Protein AF-A0A813LM07-F1 (afdb_monomer_lite)

Radius of gyration: 28.28 Å; chains: 1; bounding box: 112×66×49 Å

Foldseek 3Di:
DDQFWKFKFFDDDDDDDDDDDPDDDDDDPPVPPFDFGADPPQRAGWGTPVQFDADPPFDFDPVFWDWDWDQDSNGIHIWIWGAAPVRDTTIITIGRDTDAQVPPDPDPPDPDDDDDDDDDDDDDPDDPDPDPPDDNRNQYKDFDPDDFAPVRDRGPQKTKTWIDHRSDPDPDTRGIIIDGPPPPPPPPPPPPPPPPDDDDDDDDDDDDDDD

Organism: Polarella glacialis (NCBI:txid89957)

Sequence (211 aa):
MPISPVSLVSIADVWPPMPPMEAQLQAAPIAAALPCLACALCGQAVAIAKAVICDGALQTLREAVYAYELTVLGCRSVCFSVTAPSGDRFDLVCVDEVLRVPGSVPGSLTSGGRGAEVFGSGRSSGSRKASPRGALRVAGVHTFDKEPSAEHSWFPGYTWQAVRCGGCDSRELLGWAFAKEGVDSPSPPAERACPQSTPRAACRQSSGCHR

Structure (mmCIF, N/CA/C/O backbone):
data_AF-A0A813LM07-F1
#
_entry.id   AF-A0A813LM07-F1
#
loop_
_atom_site.group_PDB
_atom_site.id
_atom_site.type_symbol
_atom_site.label_atom_id
_atom_site.label_alt_id
_atom_site.label_comp_id
_atom_site.label_asym_id
_atom_site.label_entity_id
_atom_site.label_seq_id
_atom_site.pdbx_PDB_ins_code
_atom_site.Cartn_x
_atom_site.Cartn_y
_atom_site.Cartn_z
_atom_site.occupancy
_atom_site.B_iso_or_equiv
_atom_site.auth_seq_id
_atom_site.auth_comp_id
_atom_site.auth_asym_id
_atom_site.auth_atom_id
_atom_site.pdbx_PDB_model_num
ATOM 1 N N . MET A 1 1 ? 21.866 -2.502 12.261 1.00 30.80 1 MET A N 1
ATOM 2 C CA . MET A 1 1 ? 20.464 -2.224 12.631 1.00 30.80 1 MET A CA 1
ATOM 3 C C . MET A 1 1 ? 19.615 -3.139 11.769 1.00 30.80 1 MET A C 1
ATOM 5 O O . MET A 1 1 ? 19.841 -3.100 10.565 1.00 30.80 1 MET A O 1
ATOM 9 N N . PRO A 1 2 ? 18.771 -4.018 12.333 1.00 28.55 2 PRO A N 1
ATOM 10 C CA . PRO A 1 2 ? 17.883 -4.843 11.518 1.00 28.55 2 PRO A CA 1
ATOM 11 C C . PRO A 1 2 ? 16.925 -3.916 10.760 1.00 28.55 2 PRO A C 1
ATOM 13 O O . PRO A 1 2 ? 16.363 -3.004 11.365 1.00 28.55 2 PRO A O 1
ATOM 16 N N . ILE A 1 3 ? 16.816 -4.083 9.442 1.00 28.77 3 ILE A N 1
ATOM 17 C CA . ILE A 1 3 ? 15.903 -3.291 8.614 1.00 28.77 3 ILE A CA 1
ATOM 18 C C . ILE A 1 3 ? 14.543 -3.989 8.661 1.00 28.77 3 ILE A C 1
ATOM 20 O O . ILE A 1 3 ? 14.414 -5.136 8.239 1.00 28.77 3 ILE A O 1
ATOM 24 N N . SER A 1 4 ? 13.550 -3.314 9.232 1.00 28.39 4 SER A N 1
ATOM 25 C CA . SER A 1 4 ? 12.175 -3.804 9.325 1.00 28.39 4 SER A CA 1
ATOM 26 C C . SER A 1 4 ? 11.545 -3.974 7.931 1.00 28.39 4 SER A C 1
ATOM 28 O O . SER A 1 4 ? 11.840 -3.194 7.021 1.00 28.39 4 SER A O 1
ATOM 30 N N . PRO A 1 5 ? 10.681 -4.985 7.728 1.00 37.41 5 PRO A N 1
ATOM 31 C CA . PRO A 1 5 ? 9.952 -5.158 6.476 1.00 37.41 5 PRO A CA 1
ATOM 32 C C . PRO A 1 5 ? 8.880 -4.071 6.320 1.00 37.41 5 PRO A C 1
ATOM 34 O O . PRO A 1 5 ? 7.923 -4.030 7.091 1.00 37.41 5 PRO A O 1
ATOM 37 N N . VAL A 1 6 ? 8.999 -3.237 5.286 1.00 38.22 6 VAL A N 1
ATOM 38 C CA . VAL A 1 6 ? 7.983 -2.228 4.952 1.00 38.22 6 VAL A CA 1
ATOM 39 C C . VAL A 1 6 ? 6.768 -2.939 4.368 1.00 38.22 6 VAL A C 1
ATOM 41 O O . VAL A 1 6 ? 6.871 -3.648 3.369 1.00 38.22 6 VAL A O 1
ATOM 44 N N . SER A 1 7 ? 5.603 -2.764 4.979 1.00 43.34 7 SER A N 1
ATOM 45 C CA . SER A 1 7 ? 4.336 -3.251 4.433 1.00 43.34 7 SER A CA 1
ATOM 46 C C . SER A 1 7 ? 3.559 -2.083 3.838 1.00 43.34 7 SER A C 1
ATOM 48 O O . SER A 1 7 ? 3.557 -0.982 4.371 1.00 43.34 7 SER A O 1
ATOM 50 N N . LEU A 1 8 ? 2.910 -2.301 2.706 1.00 47.28 8 LEU A N 1
ATOM 51 C CA . LEU A 1 8 ? 2.109 -1.310 2.003 1.00 47.28 8 LEU A CA 1
ATOM 52 C C . LEU A 1 8 ? 0.649 -1.725 2.104 1.00 47.28 8 LEU A C 1
ATOM 54 O O . LEU A 1 8 ? 0.302 -2.849 1.745 1.00 47.28 8 LEU A O 1
ATOM 58 N N . VAL A 1 9 ? -0.185 -0.833 2.635 1.00 50.28 9 VAL A N 1
ATOM 59 C CA . VAL A 1 9 ? -1.624 -1.057 2.827 1.00 50.28 9 VAL A CA 1
ATOM 60 C C . VAL A 1 9 ? -2.375 -0.141 1.873 1.00 50.28 9 VAL A C 1
ATOM 62 O O . VAL A 1 9 ? -2.100 1.059 1.826 1.00 50.28 9 VAL A O 1
ATOM 65 N N . SER A 1 10 ? -3.315 -0.703 1.115 1.00 40.94 10 SER A N 1
ATOM 66 C CA . SER A 1 10 ? -4.241 0.085 0.302 1.00 40.94 10 SER A CA 1
ATOM 67 C C . SER A 1 10 ? -5.426 0.539 1.160 1.00 40.94 10 SER A C 1
ATOM 69 O O . SER A 1 10 ? -6.017 -0.267 1.884 1.00 40.94 10 SER A O 1
ATOM 71 N N . ILE A 1 11 ? -5.747 1.835 1.126 1.00 40.00 11 ILE A N 1
ATOM 72 C CA . ILE A 1 11 ? -6.869 2.422 1.869 1.00 40.00 11 ILE A CA 1
ATOM 73 C C . ILE A 1 11 ? -8.054 2.566 0.912 1.00 40.00 11 ILE A C 1
ATOM 75 O O . ILE A 1 11 ? -7.970 3.295 -0.069 1.00 40.00 11 ILE A O 1
ATOM 79 N N . ALA A 1 12 ? -9.166 1.901 1.224 1.00 32.25 12 ALA A N 1
ATOM 80 C CA . ALA A 1 12 ? -10.475 2.235 0.671 1.00 32.25 12 ALA A CA 1
ATOM 81 C C . ALA A 1 12 ? -11.241 3.057 1.721 1.00 32.25 12 ALA A C 1
ATOM 83 O O . ALA A 1 12 ? -11.415 2.601 2.854 1.00 32.25 12 ALA A O 1
ATOM 84 N N . ASP A 1 13 ? -11.656 4.274 1.367 1.00 30.56 13 ASP A N 1
ATOM 85 C CA . ASP A 1 13 ? -12.318 5.228 2.264 1.00 30.56 13 ASP A CA 1
ATOM 86 C C . ASP A 1 13 ? -13.655 4.701 2.815 1.00 30.56 13 ASP A C 1
ATOM 88 O O . ASP A 1 13 ? -14.621 4.533 2.071 1.00 30.56 13 ASP A O 1
ATOM 92 N N . VAL A 1 14 ? -13.758 4.515 4.137 1.00 35.50 14 VAL A N 1
ATOM 93 C CA . VAL A 1 14 ? -15.051 4.403 4.839 1.00 35.50 14 VAL A CA 1
ATOM 94 C C . VAL A 1 14 ? -14.970 5.151 6.173 1.00 35.50 14 VAL A C 1
ATOM 96 O O . VAL A 1 14 ? -14.489 4.621 7.173 1.00 35.50 14 VAL A O 1
ATOM 99 N N . TRP A 1 15 ? -15.456 6.395 6.201 1.00 38.12 15 TRP A N 1
ATOM 100 C CA . TRP A 1 15 ? -15.613 7.184 7.428 1.00 38.12 15 TRP A CA 1
ATOM 101 C C . TRP A 1 15 ? -17.067 7.091 7.928 1.00 38.12 15 TRP A C 1
ATOM 103 O O . TRP A 1 15 ? -17.973 7.502 7.199 1.00 38.12 15 TRP A O 1
ATOM 113 N N . PRO A 1 16 ? -17.355 6.558 9.133 1.00 44.75 16 PRO A N 1
ATOM 114 C CA . PRO A 1 16 ? -18.714 6.574 9.669 1.00 44.75 16 PRO A CA 1
ATOM 115 C C . PRO A 1 16 ? -19.122 7.989 10.138 1.00 44.75 16 PRO A C 1
ATOM 117 O O . PRO A 1 16 ? -18.274 8.759 10.593 1.00 44.75 16 PRO A O 1
ATOM 120 N N . PRO A 1 17 ? -20.416 8.355 10.056 1.00 39.53 17 PRO A N 1
ATOM 121 C CA . PRO A 1 17 ? -20.904 9.671 10.468 1.00 39.53 17 PRO A CA 1
ATOM 122 C C . PRO A 1 17 ? -20.725 9.890 11.979 1.00 39.53 17 PRO A C 1
ATOM 124 O O . PRO A 1 17 ? -21.045 9.014 12.785 1.00 39.53 17 PRO A O 1
ATOM 127 N N . MET A 1 18 ? -20.218 11.067 12.364 1.00 45.00 18 MET A N 1
ATOM 128 C CA . MET A 1 18 ? -20.041 11.440 13.772 1.00 45.00 18 MET A CA 1
ATOM 129 C C . MET A 1 18 ? -21.395 11.653 14.473 1.00 45.00 18 MET A C 1
ATOM 131 O O . MET A 1 18 ? -22.293 12.257 13.882 1.00 45.00 18 MET A O 1
ATOM 135 N N . PRO A 1 19 ? -21.561 11.201 15.731 1.00 51.94 19 PRO A N 1
ATOM 136 C CA . PRO A 1 19 ? -22.745 11.509 16.527 1.00 51.94 19 PRO A CA 1
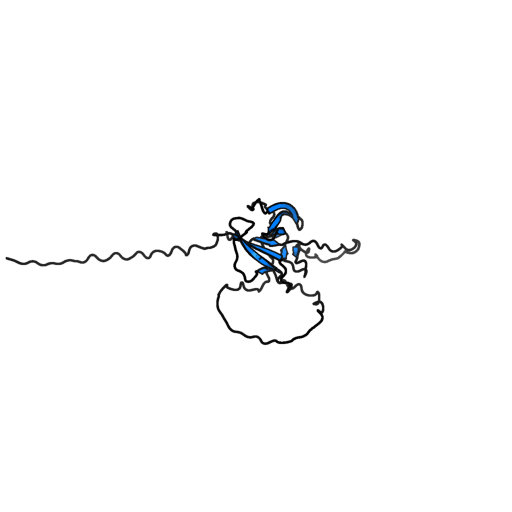ATOM 137 C C . PRO A 1 19 ? -22.758 12.979 17.009 1.00 51.94 19 PRO A C 1
ATOM 139 O O . PRO A 1 19 ? -21.702 13.608 17.098 1.00 51.94 19 PRO A O 1
ATOM 142 N N . PRO A 1 20 ? -23.945 13.539 17.325 1.00 55.91 20 PRO A N 1
ATOM 143 C CA . PRO A 1 20 ? -24.108 14.922 17.778 1.00 55.91 20 PRO A CA 1
ATOM 144 C C . PRO A 1 20 ? -23.492 15.183 19.167 1.00 55.91 20 PRO A C 1
ATOM 146 O O . PRO A 1 20 ? -23.450 14.315 20.035 1.00 55.91 20 PRO A O 1
ATOM 149 N N . MET A 1 21 ? -23.019 16.417 19.353 1.00 56.78 21 MET A N 1
ATOM 150 C CA . MET A 1 21 ? -21.927 16.821 20.255 1.00 56.78 21 MET A CA 1
ATOM 151 C C . MET A 1 21 ? -22.321 17.140 21.715 1.00 56.78 21 MET A C 1
ATOM 153 O O . MET A 1 21 ? -21.539 17.768 22.421 1.00 56.78 21 MET A O 1
ATOM 157 N N . GLU A 1 22 ? -23.509 16.763 22.194 1.00 59.72 22 GLU A N 1
ATOM 158 C CA . GLU A 1 22 ? -24.098 17.412 23.389 1.00 59.72 22 GLU A CA 1
ATOM 159 C C . GLU A 1 22 ? -24.254 16.556 24.655 1.00 59.72 22 GLU A C 1
ATOM 161 O O . GLU A 1 22 ? -24.887 16.983 25.617 1.00 59.72 22 GLU A O 1
ATOM 166 N N . ALA A 1 23 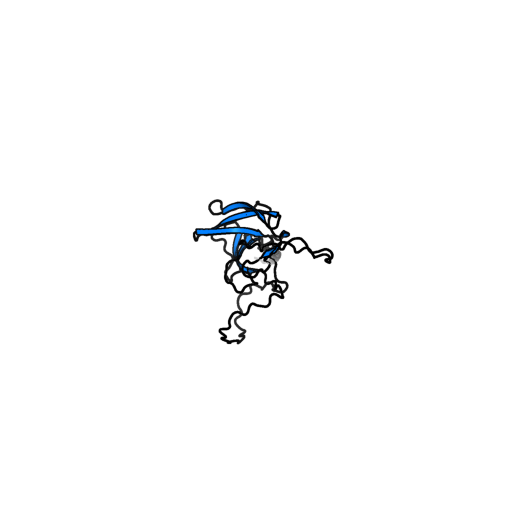? -23.637 15.378 24.734 1.00 54.94 23 ALA A N 1
ATOM 167 C CA . ALA A 1 23 ? -23.658 14.600 25.972 1.00 54.94 23 ALA A CA 1
ATOM 168 C C . ALA A 1 23 ? -22.323 13.903 26.215 1.00 54.94 23 ALA A C 1
ATOM 170 O O . ALA A 1 23 ? -22.086 12.862 25.614 1.00 54.94 23 ALA A O 1
ATOM 171 N N . GLN A 1 24 ? -21.483 14.457 27.104 1.00 51.41 24 GLN A N 1
ATOM 172 C CA . GLN A 1 24 ? -20.575 13.698 27.985 1.00 51.41 24 GLN A CA 1
ATOM 173 C C . GLN A 1 24 ? -19.731 14.627 28.882 1.00 51.41 24 GLN A C 1
ATOM 175 O O . GLN A 1 24 ? -18.602 14.983 28.558 1.00 51.41 24 GLN A O 1
ATOM 180 N N . LEU A 1 25 ? -20.252 14.973 30.065 1.00 57.00 25 LEU A N 1
ATOM 181 C CA . LEU A 1 25 ? -19.404 15.229 31.234 1.00 57.00 25 LEU A CA 1
ATOM 182 C C . LEU A 1 25 ? -19.441 13.975 32.115 1.00 57.00 25 LEU A C 1
ATOM 184 O O . LEU A 1 25 ? -20.520 1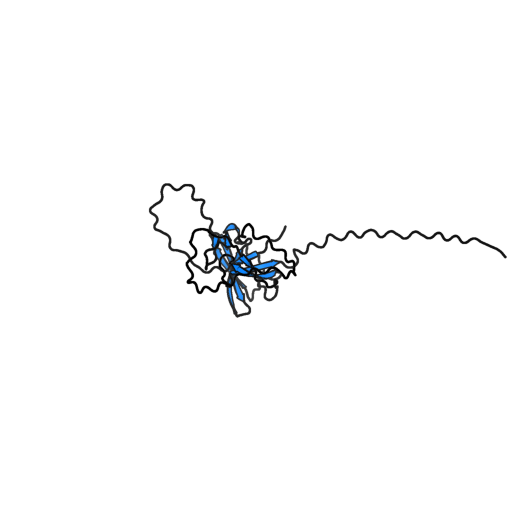3.464 32.393 1.00 57.00 25 LEU A O 1
ATOM 188 N N . GLN A 1 26 ? -18.257 13.539 32.559 1.00 63.16 26 GLN A N 1
ATOM 189 C CA . GLN A 1 26 ? -17.951 12.347 33.374 1.00 63.16 26 GLN A CA 1
ATOM 190 C C . GLN A 1 26 ? -17.761 11.040 32.588 1.00 63.16 26 GLN A C 1
ATOM 192 O O . GLN A 1 26 ? -18.523 10.086 32.714 1.00 63.16 26 GLN A O 1
ATOM 197 N N . ALA A 1 27 ? -16.655 10.962 31.844 1.00 48.25 27 ALA A N 1
ATOM 198 C CA . ALA A 1 27 ? -16.036 9.693 31.479 1.00 48.25 27 ALA A CA 1
ATOM 199 C C . ALA A 1 27 ? -14.690 9.569 32.214 1.00 48.25 27 ALA A C 1
ATOM 201 O O . ALA A 1 27 ? -13.940 10.543 32.307 1.00 48.25 27 ALA A O 1
ATOM 202 N N . ALA A 1 28 ? -14.384 8.371 32.731 1.00 50.12 28 ALA A N 1
ATOM 203 C CA . ALA A 1 28 ? -13.022 7.935 33.072 1.00 50.12 28 ALA A CA 1
ATOM 204 C C . ALA A 1 28 ? -12.043 8.325 31.943 1.00 50.12 28 ALA A C 1
ATOM 206 O O . ALA A 1 28 ? -12.535 8.548 30.839 1.00 50.12 28 ALA A O 1
ATOM 207 N N . PRO A 1 29 ? -10.705 8.406 32.142 1.00 49.53 29 PRO A N 1
ATOM 208 C CA . PRO A 1 29 ? -9.792 8.668 31.031 1.00 49.53 29 PRO A CA 1
ATOM 209 C C . PRO A 1 29 ? -10.056 7.621 29.952 1.00 49.53 29 PRO A C 1
ATOM 211 O O . PRO A 1 29 ? -9.646 6.467 30.074 1.00 49.53 29 PRO A O 1
ATOM 214 N N . ILE A 1 30 ? -10.828 8.015 28.936 1.00 54.72 30 ILE A N 1
ATOM 215 C CA . ILE A 1 30 ? -11.085 7.229 27.748 1.00 54.72 30 ILE A CA 1
ATOM 216 C C . ILE A 1 30 ? -9.687 7.119 27.193 1.00 54.72 30 ILE A C 1
ATOM 218 O O . ILE A 1 30 ? -9.140 8.124 26.740 1.00 54.72 30 ILE A O 1
ATOM 222 N N . ALA A 1 31 ? -9.057 5.957 27.371 1.00 58.34 31 ALA A N 1
ATOM 223 C CA . ALA A 1 31 ? -7.772 5.676 26.766 1.00 58.34 31 ALA A CA 1
ATOM 224 C C . ALA A 1 31 ? -7.952 6.039 25.295 1.00 58.34 31 ALA A C 1
ATOM 226 O O . ALA A 1 31 ? -8.742 5.391 24.607 1.00 58.34 31 ALA A O 1
ATOM 227 N N . ALA A 1 32 ? -7.376 7.174 24.890 1.00 68.31 32 ALA A N 1
ATOM 228 C CA . ALA A 1 32 ? -7.736 7.814 23.639 1.00 68.31 32 ALA A CA 1
ATOM 229 C C . ALA A 1 32 ? -7.481 6.790 22.540 1.00 68.31 32 ALA A C 1
ATOM 231 O O . ALA A 1 32 ? -6.349 6.327 22.385 1.00 68.31 32 ALA A O 1
ATOM 232 N N . ALA A 1 33 ? -8.551 6.353 21.872 1.00 78.00 33 ALA A N 1
ATOM 233 C CA . ALA A 1 33 ? -8.453 5.315 20.864 1.00 78.00 33 ALA A CA 1
ATOM 234 C C . ALA A 1 33 ? -7.452 5.796 19.811 1.00 78.00 33 ALA A C 1
ATOM 236 O O . ALA A 1 33 ? -7.658 6.834 19.180 1.00 78.00 33 ALA A O 1
ATOM 237 N N . LEU A 1 34 ? -6.326 5.093 19.686 1.00 85.44 34 LEU A N 1
ATOM 238 C CA . LEU A 1 34 ? -5.284 5.498 18.755 1.00 85.44 34 LEU A CA 1
ATOM 239 C C . LEU A 1 34 ? -5.808 5.322 17.323 1.00 85.44 34 LEU A C 1
ATOM 241 O O . LEU A 1 34 ? -6.320 4.245 17.002 1.00 85.44 34 LEU A O 1
ATOM 245 N N . PRO A 1 35 ? -5.675 6.338 16.453 1.00 91.81 35 PRO A N 1
ATOM 246 C CA . PRO A 1 35 ? -6.070 6.209 15.059 1.00 91.81 35 PRO A CA 1
ATOM 247 C C . PRO A 1 35 ? -5.235 5.113 14.380 1.00 91.81 35 PRO A C 1
ATOM 249 O O . PRO A 1 35 ? -4.015 5.021 14.572 1.00 91.81 35 PRO A O 1
ATOM 252 N N . CYS A 1 36 ? -5.900 4.260 13.600 1.00 94.06 36 CYS A N 1
ATOM 253 C CA . CYS A 1 36 ? -5.284 3.126 12.918 1.00 94.06 36 CYS A CA 1
ATOM 254 C C . CYS A 1 36 ? -5.861 2.928 11.512 1.00 94.06 36 CYS A C 1
ATOM 256 O O . CYS A 1 36 ? -7.003 3.291 11.237 1.00 94.06 36 CYS A O 1
ATOM 258 N N . LEU A 1 37 ? -5.057 2.334 10.632 1.00 94.06 37 LEU A N 1
ATOM 259 C CA . LEU A 1 37 ? -5.520 1.744 9.385 1.00 94.06 37 LEU A CA 1
ATOM 260 C C . LEU A 1 37 ? -6.204 0.424 9.719 1.00 94.06 37 LEU A C 1
ATOM 262 O O . LEU A 1 37 ? -5.662 -0.372 10.490 1.00 94.06 37 LEU A O 1
ATOM 266 N N . ALA A 1 38 ? -7.365 0.178 9.125 1.00 94.38 38 ALA A N 1
ATOM 267 C CA . ALA A 1 38 ? -8.140 -1.032 9.343 1.00 94.38 38 ALA A CA 1
ATOM 268 C C . ALA A 1 38 ? -8.542 -1.669 8.012 1.00 94.38 38 ALA A C 1
ATOM 270 O O . ALA A 1 38 ? -8.713 -0.989 7.004 1.00 94.38 38 ALA A O 1
ATOM 271 N N . CYS A 1 39 ? -8.712 -2.989 8.012 1.00 94.00 39 CYS A N 1
ATOM 272 C CA . CYS A 1 39 ? -9.262 -3.707 6.875 1.00 94.00 39 CYS A CA 1
ATOM 273 C C . CYS A 1 39 ? -10.691 -3.221 6.605 1.00 94.00 39 CYS A C 1
ATOM 275 O O . CYS A 1 39 ? -11.550 -3.322 7.481 1.00 94.00 39 CYS A O 1
ATOM 277 N N . ALA A 1 40 ? -10.959 -2.765 5.381 1.00 92.44 40 ALA A N 1
ATOM 278 C CA . ALA A 1 40 ? -12.269 -2.245 4.993 1.00 92.44 40 ALA A CA 1
ATOM 279 C C . ALA A 1 40 ? -13.402 -3.286 5.105 1.00 92.44 40 ALA A C 1
ATOM 281 O O . ALA A 1 40 ? -14.553 -2.923 5.329 1.00 92.44 40 ALA A O 1
ATOM 282 N N . LEU A 1 41 ? -13.087 -4.584 4.994 1.00 92.00 41 LEU A N 1
ATOM 283 C CA . LEU A 1 41 ? -14.089 -5.655 5.041 1.00 92.00 41 LEU A CA 1
ATOM 284 C C . LEU A 1 41 ? -14.535 -6.010 6.463 1.00 92.00 41 LEU A C 1
ATOM 286 O O . LEU A 1 41 ? -15.721 -6.223 6.705 1.00 92.00 41 LEU A O 1
ATOM 290 N N . CYS A 1 42 ? -13.590 -6.143 7.398 1.00 91.12 42 CYS A N 1
ATOM 291 C CA . CYS A 1 42 ? -13.871 -6.655 8.745 1.00 91.12 42 CYS A CA 1
ATOM 292 C C . CYS A 1 42 ? -13.558 -5.670 9.876 1.00 91.12 42 CYS A C 1
ATOM 294 O O . CYS A 1 42 ? -13.803 -5.992 11.037 1.00 91.12 42 CYS A O 1
ATOM 296 N N . GLY A 1 43 ? -13.016 -4.489 9.568 1.00 91.31 43 GLY A N 1
ATOM 297 C CA . GLY A 1 43 ? -12.618 -3.485 10.557 1.00 91.31 43 GLY A CA 1
ATOM 298 C C . GLY A 1 43 ? -11.385 -3.871 11.379 1.00 91.31 43 GLY A C 1
ATOM 299 O O . GLY A 1 43 ? -11.059 -3.195 12.352 1.00 91.31 43 GLY A O 1
ATOM 300 N N . GLN A 1 44 ? -10.694 -4.955 11.020 1.00 89.88 44 GLN A N 1
ATOM 301 C CA . GLN A 1 44 ? -9.503 -5.410 11.729 1.00 89.88 44 GLN A CA 1
ATOM 302 C C . GLN A 1 44 ? -8.373 -4.386 11.592 1.00 89.88 44 GLN A C 1
ATOM 304 O O . GLN A 1 44 ? -7.955 -4.093 10.475 1.00 89.88 44 GLN A O 1
ATOM 309 N N . ALA A 1 45 ? -7.842 -3.891 12.711 1.00 91.50 45 ALA A N 1
ATOM 310 C CA . ALA A 1 45 ? -6.696 -2.985 12.707 1.00 91.50 45 ALA A CA 1
ATOM 311 C C . ALA A 1 45 ? -5.464 -3.647 12.060 1.00 91.50 45 ALA A C 1
ATOM 313 O O . ALA A 1 45 ? -5.124 -4.793 12.372 1.00 91.50 45 ALA A O 1
ATOM 314 N N . VAL A 1 46 ? -4.812 -2.904 11.168 1.00 92.94 46 VAL A N 1
ATOM 315 C CA . VAL A 1 46 ? -3.658 -3.318 10.360 1.00 92.94 46 VAL A CA 1
ATOM 316 C C . VAL A 1 46 ? -2.403 -2.581 10.809 1.00 92.94 46 VAL A C 1
ATOM 318 O O . VAL A 1 46 ? -1.393 -3.218 11.073 1.00 92.94 46 VAL A O 1
ATOM 321 N N . ALA A 1 47 ? -2.454 -1.258 10.948 1.00 93.56 47 ALA A N 1
ATOM 322 C CA . ALA A 1 47 ? -1.306 -0.450 11.356 1.00 93.56 47 ALA A CA 1
ATOM 323 C C . ALA A 1 47 ? -1.764 0.756 12.176 1.00 93.56 47 ALA A C 1
ATOM 325 O O . ALA A 1 47 ? -2.848 1.288 11.950 1.00 93.56 47 ALA A O 1
ATOM 326 N N . ILE A 1 48 ? -0.951 1.200 13.129 1.00 93.06 48 ILE A N 1
ATOM 327 C CA . ILE A 1 48 ? -1.218 2.416 13.914 1.00 93.06 48 ILE A CA 1
ATOM 328 C C . ILE A 1 48 ? -0.579 3.636 13.251 1.00 93.06 48 ILE A C 1
ATOM 330 O O . ILE A 1 48 ? 0.379 3.492 12.498 1.00 93.06 48 ILE A O 1
ATOM 334 N N . ALA A 1 49 ? -1.039 4.844 13.590 1.00 93.25 49 ALA A N 1
ATOM 335 C CA . ALA A 1 49 ? -0.478 6.089 13.047 1.00 93.25 49 ALA A CA 1
ATOM 336 C C . ALA A 1 49 ? 1.054 6.188 13.167 1.00 93.25 49 ALA A C 1
ATOM 338 O O . ALA A 1 49 ? 1.717 6.629 12.238 1.0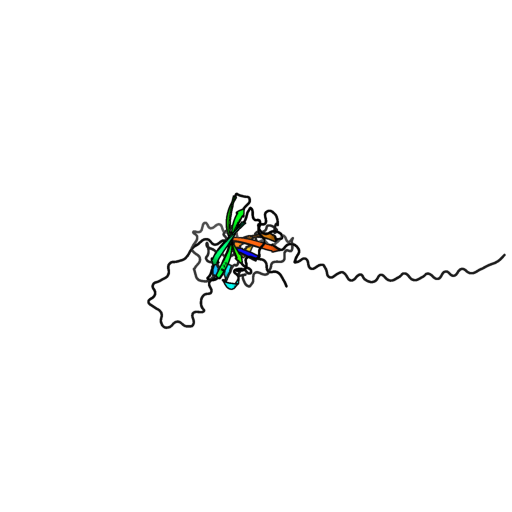0 93.25 49 ALA A O 1
ATOM 339 N N . LYS A 1 50 ? 1.633 5.703 14.276 1.00 93.12 50 LYS A N 1
ATOM 340 C CA . LYS A 1 50 ? 3.092 5.698 14.497 1.00 93.12 50 LYS A CA 1
ATOM 341 C C . LYS A 1 50 ? 3.876 4.819 13.521 1.00 93.12 50 LYS A C 1
ATOM 343 O O . LYS A 1 50 ? 5.075 5.016 13.389 1.00 93.12 50 LYS A O 1
ATOM 348 N N . ALA A 1 51 ? 3.221 3.840 12.903 1.00 93.88 51 ALA A N 1
ATOM 349 C CA . ALA A 1 51 ? 3.849 2.947 11.944 1.00 93.88 51 ALA A CA 1
ATOM 350 C C . ALA A 1 51 ? 3.807 3.505 10.516 1.00 93.88 51 ALA A C 1
ATOM 352 O O . ALA A 1 51 ? 4.472 2.953 9.649 1.00 93.88 51 ALA A O 1
ATOM 353 N N . VAL A 1 52 ? 3.038 4.567 10.249 1.00 94.56 52 VAL A N 1
ATOM 354 C CA . VAL A 1 52 ? 2.999 5.199 8.925 1.00 94.56 52 VAL A CA 1
ATOM 355 C C . VAL A 1 52 ? 4.344 5.864 8.652 1.00 94.56 52 VAL A C 1
ATOM 357 O O . VAL A 1 52 ? 4.826 6.670 9.446 1.00 94.56 52 VAL A O 1
ATOM 360 N N . ILE A 1 53 ? 4.949 5.526 7.516 1.00 93.12 53 ILE A N 1
ATOM 361 C CA . ILE A 1 53 ? 6.211 6.119 7.090 1.00 93.12 53 ILE A CA 1
ATOM 362 C C . ILE A 1 53 ? 5.912 7.510 6.524 1.00 93.12 53 ILE A C 1
ATOM 364 O O . ILE A 1 53 ? 5.139 7.678 5.576 1.00 93.12 53 ILE A O 1
ATOM 368 N N . CYS A 1 54 ? 6.525 8.519 7.139 1.00 90.94 54 CYS A N 1
ATOM 369 C CA . CYS A 1 54 ? 6.378 9.919 6.741 1.00 90.94 54 CYS A CA 1
ATOM 370 C C . CYS A 1 54 ? 7.526 10.410 5.846 1.00 90.94 54 CYS A C 1
ATOM 372 O O . CYS A 1 54 ? 7.413 11.481 5.256 1.00 90.94 54 CYS A O 1
ATOM 374 N N . ASP A 1 55 ? 8.625 9.655 5.753 1.00 87.44 55 ASP A N 1
ATOM 375 C CA . ASP A 1 55 ? 9.780 10.006 4.924 1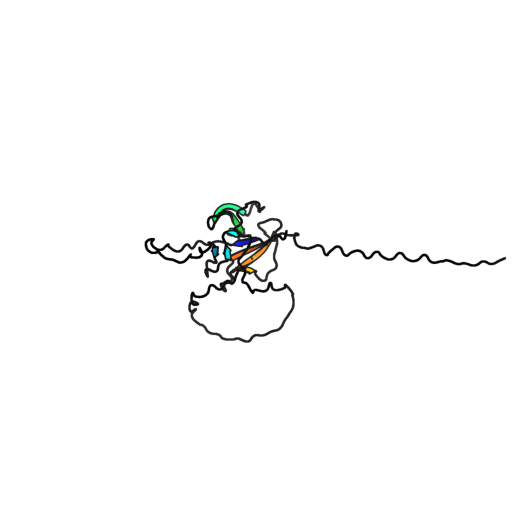.00 87.44 55 ASP A CA 1
ATOM 376 C C . ASP A 1 55 ? 9.619 9.463 3.494 1.00 87.44 55 ASP A C 1
ATOM 378 O O . ASP A 1 55 ? 9.270 8.303 3.281 1.00 87.44 55 ASP A O 1
ATOM 382 N N . GLY A 1 56 ? 9.875 10.322 2.509 1.00 78.06 56 GLY A N 1
ATOM 383 C CA . GLY A 1 56 ? 9.769 10.033 1.081 1.00 78.06 56 GLY A CA 1
ATOM 384 C C . GLY A 1 56 ? 11.051 9.502 0.443 1.00 78.06 56 GLY A C 1
ATOM 385 O O . GLY A 1 56 ? 11.114 9.418 -0.779 1.00 78.06 56 GLY A O 1
ATOM 386 N N . ALA A 1 57 ? 12.084 9.162 1.219 1.00 84.25 57 ALA A N 1
ATOM 387 C CA . ALA A 1 57 ? 13.401 8.769 0.704 1.00 84.25 57 ALA A CA 1
ATOM 388 C C . ALA A 1 57 ? 13.454 7.426 -0.071 1.00 84.25 57 ALA A C 1
ATOM 390 O O . ALA A 1 57 ? 14.541 6.930 -0.382 1.00 84.25 57 ALA A O 1
ATOM 391 N N . LEU A 1 58 ? 12.311 6.818 -0.402 1.00 86.06 58 LEU A N 1
ATOM 392 C CA . LEU A 1 58 ? 12.256 5.583 -1.179 1.00 86.06 58 LEU A CA 1
ATOM 393 C C . LEU A 1 58 ? 12.527 5.857 -2.661 1.00 86.06 58 LEU A C 1
ATOM 395 O O . LEU A 1 58 ? 11.879 6.687 -3.296 1.00 86.06 58 LEU A O 1
ATOM 399 N N . GLN A 1 59 ? 13.472 5.113 -3.236 1.00 91.50 59 GLN A N 1
ATOM 400 C CA . GLN A 1 59 ? 13.645 5.088 -4.685 1.00 91.50 59 GLN A CA 1
ATOM 401 C C . GLN A 1 59 ? 12.501 4.294 -5.316 1.00 91.50 59 GLN A C 1
ATOM 403 O O . GLN A 1 59 ? 12.209 3.176 -4.892 1.00 91.50 59 GLN A O 1
ATOM 408 N N . THR A 1 60 ? 11.876 4.865 -6.341 1.00 93.94 60 THR A N 1
ATOM 409 C CA . THR A 1 60 ? 10.739 4.263 -7.042 1.00 93.94 60 THR A CA 1
ATOM 410 C C . THR A 1 60 ? 11.006 4.145 -8.538 1.00 93.94 60 THR A C 1
ATOM 412 O O . THR A 1 60 ? 11.789 4.904 -9.120 1.00 93.94 60 THR A O 1
ATOM 415 N N . LEU A 1 61 ? 10.333 3.194 -9.185 1.00 91.75 61 LEU A N 1
ATOM 416 C CA . LEU A 1 61 ? 10.284 3.116 -10.642 1.00 91.75 61 LEU A CA 1
ATOM 417 C C . LEU A 1 61 ? 9.432 4.262 -11.201 1.00 91.75 61 LEU A C 1
ATOM 419 O O . LEU A 1 61 ? 8.205 4.188 -11.207 1.00 91.75 61 LEU A O 1
ATOM 423 N N . ARG A 1 62 ? 10.088 5.311 -11.712 1.00 91.25 62 ARG A N 1
ATOM 424 C CA . ARG A 1 62 ? 9.433 6.540 -12.206 1.00 91.25 62 ARG A CA 1
ATOM 425 C C . ARG A 1 62 ? 8.335 6.305 -13.248 1.00 91.25 62 ARG A C 1
ATOM 427 O O . ARG A 1 62 ? 7.412 7.103 -13.334 1.00 91.25 62 ARG A O 1
ATOM 434 N N . GLU A 1 63 ? 8.437 5.242 -14.041 1.00 93.75 63 GLU A N 1
ATOM 435 C CA . GLU A 1 63 ? 7.468 4.923 -15.100 1.00 93.75 63 GLU A CA 1
ATOM 436 C C . GLU A 1 63 ? 6.168 4.304 -14.565 1.00 93.75 63 GLU A C 1
ATOM 438 O O . GLU A 1 63 ? 5.130 4.404 -15.212 1.00 93.75 63 GLU A O 1
ATOM 443 N N . ALA A 1 64 ? 6.214 3.680 -13.385 1.00 93.69 64 ALA A N 1
ATOM 444 C CA . ALA A 1 64 ? 5.099 2.919 -12.821 1.00 93.69 64 ALA A CA 1
ATOM 445 C C . ALA A 1 64 ? 4.571 3.496 -11.500 1.00 93.69 64 ALA A C 1
ATOM 447 O O . ALA A 1 64 ? 3.535 3.039 -11.019 1.00 93.69 64 ALA A O 1
ATOM 448 N N . VAL A 1 65 ? 5.274 4.470 -10.912 1.00 96.44 65 VAL A N 1
ATOM 449 C CA . VAL A 1 65 ? 4.997 4.998 -9.575 1.00 96.44 65 VAL A CA 1
ATOM 450 C C . VAL A 1 65 ? 4.922 6.517 -9.597 1.00 96.44 65 VAL A C 1
ATOM 452 O O . VAL A 1 65 ? 5.892 7.200 -9.927 1.00 96.44 65 VAL A O 1
ATOM 455 N N . TYR A 1 66 ? 3.787 7.045 -9.156 1.00 96.00 66 TYR A N 1
ATOM 456 C CA . TYR A 1 66 ? 3.592 8.463 -8.898 1.00 96.00 66 TYR A CA 1
ATOM 457 C C . TYR A 1 66 ? 3.504 8.710 -7.391 1.00 96.00 66 TYR A C 1
ATOM 459 O O . TYR A 1 66 ? 2.588 8.223 -6.733 1.00 96.00 66 TYR A O 1
ATOM 467 N N . ALA A 1 67 ? 4.466 9.450 -6.839 1.00 95.88 67 ALA A N 1
ATOM 468 C CA . ALA A 1 67 ? 4.481 9.817 -5.427 1.00 95.88 67 ALA A CA 1
ATOM 469 C C . ALA A 1 67 ? 3.732 11.136 -5.202 1.00 95.88 67 ALA A C 1
ATOM 471 O O . ALA A 1 67 ? 3.906 12.093 -5.959 1.00 95.88 67 ALA A O 1
ATOM 472 N N . TYR A 1 68 ? 2.928 11.195 -4.147 1.00 95.75 68 TYR A N 1
ATOM 473 C CA . TYR A 1 68 ? 2.185 12.384 -3.742 1.00 95.75 68 TYR A CA 1
ATOM 474 C C . TYR A 1 68 ? 2.024 12.415 -2.223 1.00 95.75 68 TYR A C 1
ATOM 476 O O . TYR A 1 68 ? 2.259 11.424 -1.537 1.00 95.75 68 TYR A O 1
ATOM 484 N N . GLU A 1 69 ? 1.655 13.564 -1.674 1.00 95.81 69 GLU A N 1
ATOM 485 C CA . GLU A 1 69 ? 1.518 13.729 -0.229 1.00 95.81 69 GLU A CA 1
ATOM 486 C C . GLU A 1 69 ? 0.049 13.734 0.190 1.00 95.81 69 GLU A C 1
ATOM 488 O O . GLU A 1 69 ? -0.771 14.432 -0.407 1.00 95.81 69 GLU A O 1
ATOM 493 N N . LEU A 1 70 ? -0.268 13.007 1.261 1.00 96.19 70 LEU A N 1
ATOM 494 C CA . LEU A 1 70 ? -1.570 13.037 1.928 1.00 96.19 70 LEU A CA 1
ATOM 495 C C . LEU A 1 70 ? -1.401 13.141 3.444 1.00 96.19 70 LEU A C 1
ATOM 497 O O . LEU A 1 70 ? -0.349 12.836 4.003 1.00 96.19 70 LEU A O 1
ATOM 501 N N . THR A 1 71 ? -2.469 13.553 4.129 1.00 96.12 71 THR A N 1
ATOM 502 C CA . THR A 1 71 ? -2.551 13.436 5.589 1.00 96.12 71 THR A CA 1
ATOM 503 C C . THR A 1 71 ? -3.249 12.128 5.943 1.00 96.12 71 THR A C 1
ATOM 505 O O . THR A 1 71 ? -4.463 12.016 5.798 1.00 96.12 71 THR A O 1
ATOM 508 N N . VAL A 1 72 ? -2.489 11.144 6.420 1.00 94.88 72 VAL A N 1
ATOM 509 C CA . VAL A 1 72 ? -2.986 9.820 6.816 1.00 94.88 72 VAL A CA 1
ATOM 510 C C . VAL A 1 72 ? -2.907 9.703 8.335 1.00 94.88 72 VAL A C 1
ATOM 512 O O . VAL A 1 72 ? -1.843 9.878 8.923 1.00 94.88 72 VAL A O 1
ATOM 515 N N . LEU A 1 73 ? -4.045 9.442 8.988 1.00 94.69 73 LEU A N 1
ATOM 516 C CA . LEU A 1 73 ? -4.155 9.343 10.455 1.00 94.69 73 LEU A CA 1
ATOM 517 C C . LEU A 1 73 ? -3.598 10.571 11.212 1.00 94.69 73 LEU A C 1
ATOM 519 O O . LEU A 1 73 ? -3.086 10.446 12.323 1.00 94.69 73 LEU A O 1
ATOM 523 N N . GLY A 1 74 ? -3.697 11.761 10.609 1.00 92.56 74 GLY A N 1
ATOM 524 C CA . GLY A 1 74 ? -3.184 13.014 11.175 1.00 92.56 74 GLY A CA 1
ATOM 525 C C . GLY A 1 74 ? -1.692 13.272 10.930 1.00 92.56 74 GLY A C 1
ATOM 526 O O . GLY A 1 74 ? -1.176 14.289 11.386 1.00 92.56 74 GLY A O 1
ATOM 527 N N . CYS A 1 75 ? -1.001 12.397 10.196 1.00 91.75 75 CYS A N 1
ATOM 528 C CA . CYS A 1 75 ? 0.404 12.553 9.830 1.00 91.75 75 CYS A CA 1
ATOM 529 C C . CYS A 1 75 ? 0.545 12.820 8.326 1.00 91.75 75 CYS A C 1
ATOM 531 O O . CYS A 1 75 ? -0.090 12.156 7.509 1.00 91.75 75 CYS A O 1
ATOM 533 N N . ARG A 1 76 ? 1.393 13.782 7.944 1.00 94.88 76 ARG A N 1
ATOM 534 C CA . ARG A 1 76 ? 1.759 14.001 6.537 1.00 94.88 76 ARG A CA 1
ATOM 535 C C . ARG A 1 76 ? 2.648 12.842 6.084 1.00 94.88 76 ARG A C 1
ATOM 537 O O . ARG A 1 76 ? 3.717 12.643 6.652 1.00 94.88 76 ARG A O 1
ATOM 544 N N . SER A 1 77 ? 2.184 12.085 5.099 1.00 94.88 77 SER A N 1
ATOM 545 C CA . SER A 1 77 ? 2.832 10.881 4.581 1.00 94.88 77 SER A CA 1
ATOM 546 C C . SER A 1 77 ? 2.942 10.953 3.061 1.00 94.88 77 SER A C 1
ATOM 548 O O . SER A 1 77 ? 2.091 11.546 2.391 1.00 94.88 77 SER A O 1
ATOM 550 N N . VAL A 1 78 ? 4.001 10.348 2.525 1.00 94.94 78 VAL A N 1
ATOM 551 C CA . VAL A 1 78 ? 4.150 10.130 1.087 1.00 94.94 78 VAL A CA 1
ATOM 552 C C . VAL A 1 78 ? 3.406 8.852 0.717 1.00 94.94 78 VAL A C 1
ATOM 554 O O . VAL A 1 78 ? 3.726 7.764 1.193 1.00 94.94 78 VAL A O 1
ATOM 557 N N . CYS A 1 79 ? 2.401 9.009 -0.134 1.00 95.75 79 CYS A N 1
ATOM 558 C CA . CYS A 1 79 ? 1.622 7.932 -0.721 1.00 95.75 79 CYS A CA 1
ATOM 559 C C . CYS A 1 79 ? 2.088 7.688 -2.158 1.00 95.75 79 CYS A C 1
ATOM 561 O O . CYS A 1 79 ? 2.659 8.568 -2.810 1.00 95.75 79 CYS A O 1
ATOM 563 N N . PHE A 1 80 ? 1.835 6.485 -2.660 1.00 96.00 80 PHE A N 1
ATOM 564 C CA . PHE A 1 80 ? 2.260 6.076 -3.993 1.00 96.00 80 PHE A CA 1
ATOM 565 C C . PHE A 1 80 ? 1.066 5.581 -4.793 1.00 96.00 80 PHE A C 1
ATOM 567 O O . PHE A 1 80 ? 0.412 4.631 -4.381 1.00 96.00 80 PHE A O 1
ATOM 574 N N . SER A 1 81 ? 0.818 6.183 -5.953 1.00 96.44 81 SER A N 1
ATOM 575 C CA . SER A 1 81 ? -0.078 5.618 -6.957 1.00 96.44 81 SER A CA 1
ATOM 576 C C . SER A 1 81 ? 0.764 4.745 -7.872 1.00 96.44 81 SER A C 1
ATOM 578 O O . SER A 1 81 ? 1.632 5.248 -8.592 1.00 96.44 81 SER A O 1
ATOM 580 N N . VAL A 1 82 ? 0.564 3.435 -7.805 1.00 96.31 82 VAL A N 1
ATOM 581 C CA . VAL A 1 82 ? 1.327 2.454 -8.575 1.00 96.31 82 VAL A CA 1
ATOM 582 C C . VAL A 1 82 ? 0.455 1.817 -9.643 1.00 96.31 82 VAL A C 1
ATOM 584 O O . VAL A 1 82 ? -0.731 1.580 -9.426 1.00 96.31 82 VAL A O 1
ATOM 587 N N . THR A 1 83 ? 1.043 1.519 -10.798 1.00 96.06 83 THR A N 1
ATOM 588 C CA . THR A 1 83 ? 0.390 0.736 -11.855 1.00 96.06 83 THR A CA 1
ATOM 589 C C . THR A 1 83 ? 1.029 -0.650 -11.918 1.00 96.06 83 THR A C 1
ATOM 591 O O . THR A 1 83 ? 2.248 -0.779 -12.047 1.00 96.06 83 THR A O 1
ATOM 594 N N . ALA A 1 84 ? 0.218 -1.696 -11.784 1.00 94.19 84 ALA A N 1
ATOM 595 C CA . ALA A 1 84 ? 0.654 -3.080 -11.923 1.00 94.19 84 ALA A CA 1
ATOM 596 C C . ALA A 1 84 ? 0.858 -3.452 -13.404 1.00 94.19 84 ALA A C 1
ATOM 598 O O . ALA A 1 84 ? 0.293 -2.800 -14.284 1.00 94.19 84 ALA A O 1
ATOM 599 N N . PRO A 1 85 ? 1.591 -4.541 -13.711 1.00 93.75 85 PRO A N 1
ATOM 600 C CA . PRO A 1 85 ? 1.734 -5.035 -15.084 1.00 93.75 85 PRO A CA 1
ATOM 601 C C . PRO A 1 85 ? 0.403 -5.361 -15.780 1.00 93.75 85 PRO A C 1
ATOM 603 O O . PRO A 1 85 ? 0.330 -5.329 -17.004 1.00 93.75 85 PRO A O 1
ATOM 606 N N . SER A 1 86 ? -0.655 -5.652 -15.014 1.00 93.31 86 SER A N 1
ATOM 607 C CA . SER A 1 86 ? -2.016 -5.848 -15.530 1.00 93.31 86 SER A CA 1
ATOM 608 C C . SER A 1 86 ? -2.676 -4.559 -16.036 1.00 93.31 86 SER A C 1
ATOM 610 O O . SER A 1 86 ? -3.694 -4.631 -16.718 1.00 93.31 86 SER A O 1
ATOM 612 N N . GLY A 1 87 ? -2.119 -3.388 -15.712 1.00 94.25 87 GLY A N 1
ATOM 613 C CA . GLY A 1 87 ? -2.724 -2.076 -15.946 1.00 94.25 87 GLY A CA 1
ATOM 614 C C . GLY A 1 87 ? -3.571 -1.564 -14.776 1.00 94.25 87 GLY A C 1
ATOM 615 O O . GLY A 1 87 ? -3.977 -0.401 -14.792 1.00 94.25 87 GLY A O 1
ATOM 616 N N . ASP A 1 88 ? -3.802 -2.389 -13.749 1.00 95.31 88 ASP A N 1
ATOM 617 C CA . ASP A 1 88 ? -4.527 -1.981 -12.543 1.00 95.31 88 ASP A CA 1
ATOM 618 C C . ASP A 1 88 ? -3.736 -0.939 -11.749 1.00 95.31 88 ASP A C 1
ATOM 620 O O . ASP A 1 88 ? -2.504 -0.983 -11.691 1.00 95.31 88 ASP A O 1
ATOM 624 N N . ARG A 1 89 ? -4.450 -0.009 -11.109 1.00 96.19 89 ARG A N 1
ATOM 625 C CA . ARG A 1 89 ? -3.859 1.050 -10.287 1.00 96.19 89 ARG A CA 1
ATOM 626 C C . ARG A 1 89 ? -4.181 0.862 -8.816 1.00 96.19 89 ARG A C 1
ATOM 628 O O . ARG A 1 89 ? -5.304 0.506 -8.470 1.00 96.19 89 ARG A O 1
ATOM 635 N N . PHE A 1 90 ? -3.203 1.157 -7.968 1.00 96.31 90 PHE A N 1
ATOM 636 C CA . PHE A 1 90 ? -3.330 1.060 -6.520 1.00 96.31 90 PHE A CA 1
ATOM 637 C C . PHE A 1 90 ? -2.723 2.284 -5.856 1.00 96.31 90 PHE A C 1
ATOM 639 O O . PHE A 1 90 ? -1.607 2.676 -6.185 1.00 96.31 90 PHE A O 1
ATOM 646 N N . ASP A 1 91 ? -3.434 2.841 -4.883 1.00 96.56 91 ASP A N 1
ATOM 647 C CA . ASP A 1 91 ? -2.880 3.834 -3.975 1.00 96.56 91 ASP A CA 1
ATOM 648 C C . ASP A 1 91 ? -2.370 3.140 -2.717 1.00 96.56 91 ASP A C 1
ATOM 650 O O . ASP A 1 91 ? -3.080 2.355 -2.075 1.00 96.56 91 ASP A O 1
ATOM 654 N N . LEU A 1 92 ? -1.105 3.398 -2.405 1.00 95.56 92 LEU A N 1
ATOM 655 C CA . LEU A 1 92 ? -0.373 2.724 -1.354 1.00 95.56 92 LEU A CA 1
ATOM 656 C C . LEU A 1 92 ? 0.086 3.706 -0.280 1.00 95.56 92 LEU A C 1
ATOM 658 O O . LEU A 1 92 ? 0.669 4.750 -0.582 1.00 95.56 92 LEU A O 1
ATOM 662 N N . VAL A 1 93 ? -0.084 3.298 0.977 1.00 96.12 93 VAL A N 1
ATOM 663 C CA . VAL A 1 93 ? 0.528 3.946 2.139 1.00 96.12 93 VAL A CA 1
ATOM 664 C C . VAL A 1 93 ? 1.604 3.034 2.713 1.00 96.12 93 VAL A C 1
ATOM 666 O O . VAL A 1 93 ? 1.331 1.880 3.055 1.00 96.12 93 VAL A O 1
ATOM 669 N N . CYS A 1 94 ? 2.830 3.550 2.816 1.00 94.62 94 CYS A N 1
ATOM 670 C CA . CYS A 1 94 ? 3.952 2.843 3.426 1.00 94.62 94 CYS A CA 1
ATOM 671 C C . CYS A 1 94 ? 3.780 2.774 4.947 1.00 94.62 94 CYS A C 1
ATOM 673 O O . CYS A 1 94 ? 3.630 3.805 5.606 1.00 94.62 94 CYS A O 1
ATOM 675 N N . VAL A 1 95 ? 3.879 1.571 5.512 1.00 94.69 95 VAL A N 1
ATOM 676 C CA . VAL A 1 95 ? 3.972 1.359 6.958 1.00 94.69 95 VAL A CA 1
ATOM 677 C C . VAL A 1 95 ? 5.210 0.532 7.309 1.00 94.69 95 VAL A C 1
ATOM 679 O O . VAL A 1 95 ? 5.550 -0.422 6.614 1.00 94.69 95 VAL A O 1
ATOM 682 N N . ASP A 1 96 ? 5.894 0.905 8.387 1.00 92.06 96 ASP A N 1
ATOM 683 C CA . ASP A 1 96 ? 7.087 0.210 8.892 1.00 92.06 96 ASP A CA 1
ATOM 684 C C . ASP A 1 96 ? 6.714 -1.060 9.668 1.00 92.06 96 ASP A C 1
ATOM 686 O O . ASP A 1 96 ? 7.364 -2.097 9.566 1.00 92.06 96 ASP A O 1
ATOM 690 N N . GLU A 1 97 ? 5.611 -1.002 10.415 1.00 89.00 97 GLU A N 1
ATOM 691 C CA . GLU A 1 97 ? 5.134 -2.123 11.215 1.00 89.00 97 GLU A CA 1
ATOM 692 C C . GLU A 1 97 ? 3.634 -2.361 11.025 1.00 89.00 97 GLU A C 1
ATOM 694 O O . GLU A 1 97 ? 2.803 -1.451 11.062 1.00 89.00 97 GLU A O 1
ATOM 699 N N . VAL A 1 98 ? 3.288 -3.634 10.860 1.00 90.75 98 VAL A N 1
ATOM 700 C CA . VAL A 1 98 ? 1.910 -4.118 10.847 1.00 90.75 98 VAL A CA 1
ATOM 701 C C . VAL A 1 98 ? 1.618 -4.774 12.185 1.00 90.75 98 VAL A C 1
ATOM 703 O O . VAL A 1 98 ? 2.428 -5.543 12.703 1.00 90.75 98 VAL A O 1
ATOM 706 N N . LEU A 1 99 ? 0.432 -4.518 12.729 1.00 87.62 99 LEU A N 1
ATOM 707 C CA . LEU A 1 99 ? -0.047 -5.154 13.946 1.00 87.62 99 LEU A CA 1
ATOM 708 C C . LEU A 1 99 ? -0.107 -6.672 13.749 1.00 87.62 99 LEU A C 1
ATOM 710 O O . LEU A 1 99 ? -0.923 -7.194 12.987 1.00 87.62 99 LEU A O 1
ATOM 714 N N . ARG A 1 100 ? 0.768 -7.389 14.456 1.00 77.38 100 ARG A N 1
ATOM 715 C CA . ARG A 1 100 ? 0.779 -8.853 14.493 1.00 77.38 100 ARG A CA 1
ATOM 716 C C . ARG A 1 100 ? -0.055 -9.365 15.657 1.00 77.38 100 ARG A C 1
ATOM 718 O O . ARG A 1 100 ? -0.159 -8.726 16.701 1.00 77.38 100 ARG A O 1
ATOM 725 N N . VAL A 1 101 ? -0.617 -10.555 15.481 1.00 63.44 101 VAL A N 1
ATOM 726 C CA . VAL A 1 101 ? -1.297 -11.282 16.557 1.00 63.44 101 VAL A CA 1
ATOM 727 C C . VAL A 1 101 ? -0.252 -11.804 17.537 1.00 63.44 101 VAL A C 1
ATOM 729 O O . VAL A 1 101 ? 0.607 -12.592 17.123 1.00 63.44 101 VAL A O 1
ATOM 732 N N . PRO A 1 102 ? -0.319 -11.451 18.829 1.00 51.94 102 PRO A N 1
ATOM 733 C CA . PRO A 1 102 ? 0.458 -12.146 19.843 1.00 51.94 102 PRO A CA 1
ATOM 734 C C . PRO A 1 102 ? 0.046 -13.626 19.844 1.00 51.94 102 PRO A C 1
ATOM 736 O O . PRO A 1 102 ? -1.113 -13.944 20.099 1.00 51.94 102 PRO A O 1
ATOM 739 N N . GLY A 1 103 ? 0.974 -14.529 19.521 1.00 53.62 103 GLY A N 1
ATOM 740 C CA . GLY A 1 103 ? 0.727 -15.978 19.518 1.00 53.62 103 GLY A CA 1
ATOM 741 C C . GLY A 1 103 ? 0.647 -16.638 18.140 1.00 53.62 103 GLY A C 1
ATOM 742 O O . GLY A 1 103 ? 0.616 -17.865 18.076 1.00 53.62 103 GLY A O 1
ATOM 743 N N . SER A 1 104 ? 0.708 -15.877 17.040 1.00 48.06 104 SER A N 1
ATOM 744 C CA . SER A 1 104 ? 1.128 -16.461 15.763 1.00 48.06 104 SER A CA 1
ATOM 745 C C . SER A 1 104 ? 2.634 -16.676 15.846 1.00 48.06 104 SER A C 1
ATOM 747 O O . SER A 1 104 ? 3.412 -15.750 15.622 1.00 48.06 104 SER A O 1
ATOM 749 N N . VAL A 1 105 ? 3.052 -17.875 16.252 1.00 43.69 105 VAL A N 1
ATOM 750 C CA . VAL A 1 105 ? 4.464 -18.268 16.219 1.00 43.69 105 VAL A CA 1
ATOM 751 C C . VAL A 1 105 ? 4.971 -17.974 14.801 1.00 43.69 105 VAL A C 1
ATOM 753 O O . VAL A 1 105 ? 4.288 -18.382 13.857 1.00 43.69 105 VAL A O 1
ATOM 756 N N . PRO A 1 106 ? 6.082 -17.237 14.605 1.00 46.53 106 PRO A N 1
ATOM 757 C CA . PRO A 1 106 ? 6.691 -17.103 13.289 1.00 46.53 106 PRO A CA 1
ATOM 758 C C . PRO A 1 106 ? 7.055 -18.512 12.829 1.00 46.53 106 PRO A C 1
ATOM 760 O O . PRO A 1 106 ? 8.025 -19.110 13.290 1.00 46.53 106 PRO A O 1
ATOM 763 N N . GLY A 1 107 ? 6.174 -19.086 12.013 1.00 41.41 107 GLY A N 1
ATOM 764 C CA . GLY A 1 107 ? 6.289 -20.433 11.500 1.00 41.41 107 GLY A CA 1
ATOM 765 C C . GLY A 1 107 ? 7.514 -20.491 10.615 1.00 41.41 107 GLY A C 1
ATOM 766 O O . GLY A 1 107 ? 7.479 -20.046 9.474 1.00 41.41 107 GLY A O 1
ATOM 767 N N . SER A 1 108 ? 8.594 -20.998 11.202 1.00 37.03 108 SER A N 1
ATOM 768 C CA . SER A 1 108 ? 9.681 -21.720 10.560 1.00 37.03 108 SER A CA 1
ATOM 769 C C . SER A 1 108 ? 9.299 -22.179 9.150 1.00 37.03 108 SER A C 1
ATOM 771 O O . SER A 1 108 ? 8.468 -23.074 8.987 1.00 37.03 108 SER A O 1
ATOM 773 N N . LEU A 1 109 ? 9.931 -21.575 8.141 1.00 40.00 109 LEU A N 1
ATOM 774 C CA . LEU A 1 109 ? 10.013 -22.083 6.771 1.00 40.00 109 LEU A CA 1
ATOM 775 C C . LEU A 1 109 ? 10.833 -23.385 6.773 1.00 40.00 109 LEU A C 1
ATOM 777 O O . LEU A 1 109 ? 11.931 -23.454 6.235 1.00 40.00 109 LEU A O 1
ATOM 781 N N . THR A 1 110 ? 10.331 -24.428 7.424 1.00 33.62 110 THR A N 1
ATOM 782 C CA . THR A 1 110 ? 10.815 -25.791 7.226 1.00 33.62 110 THR A CA 1
ATOM 783 C C . THR A 1 110 ? 9.842 -26.469 6.289 1.00 33.62 110 THR A C 1
ATOM 785 O O . THR A 1 110 ? 8.736 -26.857 6.662 1.00 33.62 110 THR A O 1
ATOM 788 N N . SER A 1 111 ? 10.275 -26.551 5.039 1.00 43.22 111 SER A N 1
ATOM 789 C CA . SER A 1 111 ? 9.755 -27.455 4.033 1.00 43.22 111 SER A CA 1
ATOM 790 C C . SER A 1 111 ? 9.636 -28.882 4.587 1.00 43.22 111 SER A C 1
ATOM 792 O O . SER A 1 111 ? 10.540 -29.394 5.240 1.00 43.22 111 SER A O 1
ATOM 794 N N . GLY A 1 112 ? 8.522 -29.548 4.276 1.00 39.41 112 GLY A N 1
ATOM 795 C CA . GLY A 1 112 ? 8.426 -31.009 4.325 1.00 39.41 112 GLY A CA 1
ATOM 796 C C . GLY A 1 112 ? 7.901 -31.610 5.629 1.00 39.41 112 GLY A C 1
ATOM 797 O O . GLY A 1 112 ? 8.661 -32.015 6.499 1.00 39.41 112 GLY A O 1
ATOM 798 N N . GLY A 1 113 ? 6.586 -31.813 5.696 1.00 28.20 113 GLY A N 1
ATOM 799 C CA . GLY A 1 113 ? 5.968 -32.679 6.696 1.00 28.20 113 GLY A CA 1
ATOM 800 C C . GLY A 1 113 ? 4.536 -33.023 6.316 1.00 28.20 113 GLY A C 1
ATOM 801 O O . GLY A 1 113 ? 3.602 -32.336 6.714 1.00 28.20 113 GLY A O 1
ATOM 802 N N . ARG A 1 114 ? 4.350 -34.074 5.510 1.00 42.38 114 ARG A N 1
ATOM 803 C CA . ARG A 1 114 ? 3.033 -34.703 5.349 1.00 42.38 114 ARG A CA 1
ATOM 804 C C . ARG A 1 114 ? 2.627 -35.302 6.696 1.00 42.38 114 ARG A C 1
ATOM 806 O O . ARG A 1 114 ? 3.388 -36.093 7.241 1.00 42.38 114 ARG A O 1
ATOM 813 N N . GLY A 1 115 ? 1.412 -35.009 7.152 1.00 31.55 115 GLY A N 1
ATOM 814 C CA . GLY A 1 115 ? 0.712 -35.850 8.123 1.00 31.55 115 GLY A CA 1
ATOM 815 C C . GLY A 1 115 ? 0.229 -35.125 9.372 1.00 31.55 115 GLY A C 1
ATOM 816 O O . GLY A 1 115 ? 0.940 -35.068 10.364 1.00 31.55 115 GLY A O 1
ATOM 817 N N . ALA A 1 116 ? -1.018 -34.661 9.330 1.00 29.19 116 ALA A N 1
ATOM 818 C CA . ALA A 1 116 ? -1.992 -34.861 10.403 1.00 29.19 116 ALA A CA 1
ATOM 819 C C . ALA A 1 116 ? -3.369 -34.454 9.865 1.00 29.19 116 ALA A C 1
ATOM 821 O O . ALA A 1 116 ? -3.686 -33.275 9.724 1.00 29.19 116 ALA A O 1
ATOM 822 N N . GLU A 1 117 ? -4.158 -35.460 9.502 1.00 29.39 117 GLU A N 1
ATOM 823 C CA . GLU A 1 117 ? -5.577 -35.315 9.217 1.00 29.39 117 GLU A CA 1
ATOM 824 C C . GLU A 1 117 ? -6.303 -34.783 10.459 1.00 29.39 117 GLU A C 1
ATOM 826 O O . GLU A 1 117 ? -6.180 -35.342 11.548 1.00 29.39 117 GLU A O 1
ATOM 831 N N . VAL A 1 118 ? -7.117 -33.744 10.282 1.00 27.67 118 VAL A N 1
ATOM 832 C CA . VAL A 1 118 ? -8.238 -33.463 11.182 1.00 27.67 118 VAL A CA 1
ATOM 833 C C . VAL A 1 118 ? -9.505 -33.543 10.344 1.00 27.67 118 VAL A C 1
ATOM 835 O O . VAL A 1 118 ? -9.795 -32.683 9.513 1.00 27.67 118 VAL A O 1
ATOM 838 N N . PHE A 1 119 ? -10.229 -34.640 10.547 1.00 26.56 119 PHE A N 1
ATOM 839 C CA . PHE A 1 119 ? -11.568 -34.874 10.028 1.00 26.56 119 PHE A CA 1
ATOM 840 C C . PHE A 1 119 ? -12.538 -33.800 10.533 1.00 26.56 119 PHE A C 1
ATOM 842 O O . PHE A 1 119 ? -12.618 -33.522 11.727 1.00 26.56 119 PHE A O 1
ATOM 849 N N . GLY A 1 120 ? -13.333 -33.255 9.614 1.00 24.62 120 GLY A N 1
ATOM 850 C CA . GLY A 1 120 ? -14.402 -32.309 9.921 1.00 24.62 120 GLY A CA 1
ATOM 851 C C . GLY A 1 120 ? -15.280 -32.009 8.711 1.00 24.62 120 GLY A C 1
ATOM 852 O O . GLY A 1 120 ? -15.486 -30.851 8.366 1.00 24.62 120 GLY A O 1
ATOM 853 N N . SER A 1 121 ? -15.778 -33.045 8.027 1.00 32.22 121 SER A N 1
ATOM 854 C CA . SER A 1 121 ? -16.802 -32.880 6.988 1.00 32.22 121 SER A CA 1
ATOM 855 C C . SER A 1 121 ? -18.153 -32.563 7.628 1.00 32.22 121 SER A C 1
ATOM 857 O O . SER A 1 121 ? -18.896 -33.459 8.015 1.00 32.22 121 SER A O 1
ATOM 859 N N . GLY A 1 122 ? -18.479 -31.276 7.709 1.00 25.55 122 GLY A N 1
ATOM 860 C CA . GLY A 1 122 ? -19.822 -30.779 7.987 1.00 25.55 122 GLY A CA 1
ATOM 861 C C . GLY A 1 122 ? -20.250 -29.826 6.880 1.00 25.55 122 GLY A C 1
ATOM 862 O O . GLY A 1 122 ? -19.944 -28.639 6.927 1.00 25.55 122 GLY A O 1
ATOM 863 N N . ARG A 1 123 ? -20.954 -30.337 5.864 1.00 38.03 123 ARG A N 1
ATOM 864 C CA . ARG A 1 123 ? -21.672 -29.493 4.902 1.00 38.03 123 ARG A CA 1
ATOM 865 C C . ARG A 1 123 ? -22.887 -28.907 5.611 1.00 38.03 123 ARG A C 1
ATOM 867 O O . ARG A 1 123 ? -23.899 -29.583 5.759 1.00 38.03 123 ARG A O 1
ATOM 874 N N . SER A 1 124 ? -22.799 -27.653 6.026 1.00 36.03 124 SER A N 1
ATOM 875 C CA . SER A 1 124 ? -23.969 -26.851 6.361 1.00 36.03 124 SER A CA 1
ATOM 876 C C . SER A 1 124 ? -23.984 -25.618 5.466 1.00 36.03 124 SER A C 1
ATOM 878 O O . SER A 1 124 ? -23.187 -24.692 5.587 1.00 36.03 124 SER A O 1
ATOM 880 N N . SER A 1 125 ? -24.924 -25.620 4.526 1.00 45.28 125 SER A N 1
ATOM 881 C CA . SER A 1 125 ? -25.451 -24.425 3.877 1.00 45.28 125 SER A CA 1
ATOM 882 C C . SER A 1 125 ? -26.143 -23.574 4.948 1.00 45.28 125 SER A C 1
ATOM 884 O O . SER A 1 125 ? -27.357 -23.629 5.128 1.00 45.28 125 SER A O 1
ATOM 886 N N . GLY A 1 126 ? -25.338 -22.871 5.743 1.00 35.06 126 GLY A N 1
ATOM 887 C CA . GLY A 1 126 ? -25.766 -22.029 6.846 1.00 35.06 126 GLY A CA 1
ATOM 888 C C . GLY A 1 126 ? -25.626 -20.567 6.465 1.00 35.06 126 GLY A C 1
ATOM 889 O O . GLY A 1 126 ? -24.520 -20.066 6.282 1.00 35.06 126 GLY A O 1
ATOM 890 N N . SER A 1 127 ? -26.768 -19.895 6.358 1.00 44.78 127 SER A N 1
ATOM 891 C CA . SER A 1 127 ? -26.898 -18.440 6.346 1.00 44.78 127 SER A CA 1
ATOM 892 C C . SER A 1 127 ? -25.881 -17.805 7.304 1.00 44.78 127 SER A C 1
ATOM 894 O O . SER A 1 127 ? -25.849 -18.170 8.484 1.00 44.78 127 SER A O 1
ATOM 896 N N . ARG A 1 128 ? -25.012 -16.915 6.795 1.00 42.12 128 ARG A N 1
ATOM 897 C CA . ARG A 1 128 ? -23.936 -16.273 7.568 1.00 42.12 128 ARG A CA 1
ATOM 898 C C . ARG A 1 128 ? -24.566 -15.422 8.670 1.00 42.12 128 ARG A C 1
ATOM 900 O O . ARG A 1 128 ? -24.857 -14.247 8.471 1.00 42.12 128 ARG A O 1
ATOM 907 N N . LYS A 1 129 ? -24.807 -16.023 9.837 1.00 37.84 129 LYS A N 1
ATOM 908 C CA . LYS A 1 129 ? -25.119 -15.279 11.055 1.00 37.84 129 LYS A CA 1
ATOM 909 C C . LYS A 1 129 ? -23.918 -14.386 11.325 1.00 37.84 129 LYS A C 1
ATOM 911 O O . LYS A 1 129 ? -22.811 -14.887 11.509 1.00 37.84 129 LYS A O 1
ATOM 916 N N . ALA A 1 130 ? -24.147 -13.076 11.277 1.00 46.16 130 ALA A N 1
ATOM 917 C CA . ALA A 1 130 ? -23.167 -12.072 11.644 1.00 46.16 130 ALA A CA 1
ATOM 918 C C . ALA A 1 130 ? -22.529 -12.475 12.979 1.00 46.16 130 ALA A C 1
ATOM 920 O O . ALA A 1 130 ? -23.226 -12.638 13.983 1.00 46.16 130 ALA A O 1
ATOM 921 N N . SER A 1 131 ? -21.216 -12.703 12.953 1.00 40.31 131 SER A N 1
ATOM 922 C CA . SER A 1 131 ? -20.437 -12.998 14.150 1.00 40.31 131 SER A CA 1
ATOM 923 C C . SER A 1 131 ? -20.669 -11.872 15.170 1.00 40.31 131 SER A C 1
ATOM 925 O O . SER A 1 131 ? -20.658 -10.699 14.773 1.00 40.31 131 SER A O 1
ATOM 927 N N . PRO A 1 132 ? -20.945 -12.180 16.451 1.00 42.34 132 PRO A N 1
ATOM 928 C CA . PRO A 1 132 ? -21.244 -11.164 17.450 1.00 42.34 132 PRO A CA 1
ATOM 929 C C . PRO A 1 132 ? -20.082 -10.169 17.549 1.00 42.34 132 PRO A C 1
ATOM 931 O O . PRO A 1 132 ? -18.927 -10.558 17.723 1.00 42.34 132 PRO A O 1
ATOM 934 N N . ARG A 1 133 ? -20.413 -8.876 17.430 1.00 45.56 133 ARG A N 1
ATOM 935 C CA . ARG A 1 133 ? -19.521 -7.698 17.460 1.00 45.56 133 ARG A CA 1
ATOM 936 C C . ARG A 1 133 ? -18.838 -7.476 18.830 1.00 45.56 133 ARG A C 1
ATOM 938 O O . ARG A 1 133 ? -18.883 -6.371 19.356 1.00 45.56 133 ARG A O 1
ATOM 945 N N . GLY A 1 134 ? -18.274 -8.512 19.452 1.00 41.09 134 GLY A N 1
ATOM 946 C CA . GLY A 1 134 ? -17.894 -8.486 20.874 1.00 41.09 134 GLY A CA 1
ATOM 947 C C . GLY A 1 134 ? -16.423 -8.734 21.209 1.00 41.09 134 GLY A C 1
ATOM 948 O O . GLY A 1 134 ? -16.016 -8.447 22.327 1.00 41.09 134 GLY A O 1
ATOM 949 N N . ALA A 1 135 ? -15.605 -9.236 20.284 1.00 40.66 135 ALA A N 1
ATOM 950 C CA . ALA A 1 135 ? -14.171 -9.394 20.520 1.00 40.66 135 ALA A CA 1
ATOM 951 C C . ALA A 1 135 ? -13.414 -9.078 19.233 1.00 40.66 135 ALA A C 1
ATOM 953 O O . ALA A 1 135 ? -13.516 -9.819 18.254 1.00 40.66 135 ALA A O 1
ATOM 954 N N . LEU A 1 136 ? -12.677 -7.966 19.237 1.00 45.22 136 LEU A N 1
ATOM 955 C CA . LEU A 1 136 ? -11.760 -7.605 18.162 1.00 45.22 136 LEU A CA 1
ATOM 956 C C . LEU A 1 136 ? -10.657 -8.675 18.132 1.00 45.22 136 LEU A C 1
ATOM 958 O O . LEU A 1 136 ? -9.702 -8.626 18.906 1.00 45.22 136 LEU A O 1
ATOM 962 N N . ARG A 1 137 ? -10.825 -9.715 17.313 1.00 48.47 137 ARG A N 1
ATOM 963 C CA . ARG A 1 137 ? -9.782 -10.722 17.119 1.00 48.47 137 ARG A CA 1
ATOM 964 C C . ARG A 1 137 ? -8.710 -10.093 16.260 1.00 48.47 137 ARG A C 1
ATOM 966 O O . ARG A 1 137 ? -8.842 -10.097 15.043 1.00 48.47 137 ARG A O 1
ATOM 973 N N . VAL A 1 138 ? -7.662 -9.576 16.899 1.00 53.22 138 VAL A N 1
ATOM 974 C CA . VAL A 1 138 ? -6.483 -9.112 16.177 1.00 53.22 138 VAL A CA 1
ATOM 975 C C . VAL A 1 138 ? -5.909 -10.308 15.449 1.00 53.22 138 VAL A C 1
ATOM 977 O O . VAL A 1 138 ? -5.321 -11.172 16.079 1.00 53.22 138 VAL A O 1
ATOM 980 N N . ALA A 1 139 ? -6.160 -10.394 14.150 1.00 66.62 139 ALA A N 1
ATOM 981 C CA . ALA A 1 139 ? -5.725 -11.506 13.315 1.00 66.62 139 ALA A CA 1
ATOM 982 C C . ALA A 1 139 ? -4.603 -11.097 12.339 1.00 66.62 139 ALA A C 1
ATOM 984 O O . ALA A 1 139 ? -4.126 -11.905 11.551 1.00 66.62 139 ALA A O 1
ATOM 985 N N . GLY A 1 140 ? -4.138 -9.847 12.446 1.00 82.94 140 GLY A N 1
ATOM 986 C CA . GLY A 1 140 ? -2.991 -9.318 11.717 1.00 82.94 140 GLY A CA 1
ATOM 987 C C . GLY A 1 140 ? -3.126 -9.419 10.199 1.00 82.94 140 GLY A C 1
ATOM 988 O O . GLY A 1 140 ? -4.221 -9.317 9.636 1.00 82.94 140 GLY A O 1
ATOM 989 N N . VAL A 1 141 ? -1.983 -9.593 9.541 1.00 88.62 141 VAL A N 1
ATOM 990 C CA . VAL A 1 141 ? -1.846 -9.706 8.088 1.00 88.62 141 VAL A CA 1
ATOM 991 C C . VAL A 1 141 ? -1.097 -10.994 7.768 1.00 88.62 141 VAL A C 1
ATOM 993 O O . VAL A 1 141 ? -0.119 -11.330 8.435 1.00 88.62 141 VAL A O 1
ATOM 996 N N . HIS A 1 142 ? -1.557 -11.706 6.743 1.00 89.88 142 HIS A N 1
ATOM 997 C CA . HIS A 1 142 ? -0.917 -12.914 6.236 1.00 89.88 142 HIS A CA 1
ATOM 998 C C . HIS A 1 142 ? -0.351 -12.669 4.847 1.00 89.88 142 HIS A C 1
ATOM 1000 O O . HIS A 1 142 ? -0.975 -12.009 4.018 1.00 89.88 142 HIS A O 1
ATOM 1006 N N . THR A 1 143 ? 0.804 -13.256 4.574 1.00 88.06 143 THR A N 1
ATOM 1007 C CA . THR A 1 143 ? 1.341 -13.368 3.222 1.00 88.06 143 THR A CA 1
ATOM 1008 C C . THR A 1 143 ? 0.651 -14.510 2.472 1.00 88.06 143 THR A C 1
ATOM 1010 O O . THR A 1 143 ? 0.039 -15.398 3.072 1.00 88.06 143 THR A O 1
ATOM 1013 N N . PHE A 1 144 ? 0.686 -14.467 1.142 1.00 85.94 144 PHE A N 1
ATOM 1014 C CA . PHE A 1 144 ? 0.286 -15.614 0.319 1.00 85.94 144 PHE A CA 1
ATOM 1015 C C . PHE A 1 144 ? 1.409 -16.663 0.285 1.00 85.94 144 PHE A C 1
ATOM 1017 O O . PHE A 1 144 ? 2.576 -16.301 0.378 1.00 85.94 144 PHE A O 1
ATOM 1024 N N . ASP A 1 145 ? 1.081 -17.942 0.066 1.00 85.31 145 ASP A N 1
ATOM 1025 C CA . ASP A 1 145 ? 2.037 -19.076 0.064 1.00 85.31 145 ASP A CA 1
ATOM 1026 C C . ASP A 1 145 ? 3.061 -19.066 -1.101 1.00 85.31 145 ASP A C 1
ATOM 1028 O O . ASP A 1 145 ? 3.707 -20.072 -1.386 1.00 85.31 145 ASP A O 1
ATOM 1032 N N . LYS A 1 146 ? 3.204 -17.944 -1.813 1.00 88.06 146 LYS A N 1
ATOM 1033 C CA . LYS A 1 146 ? 4.163 -17.761 -2.909 1.00 88.06 146 LYS A CA 1
ATOM 1034 C C . LYS A 1 146 ? 5.434 -17.111 -2.376 1.00 88.06 146 LYS A C 1
ATOM 1036 O O . LYS A 1 146 ? 5.329 -16.159 -1.616 1.00 88.06 146 LYS A O 1
ATOM 1041 N N . GLU A 1 147 ? 6.606 -17.562 -2.809 1.00 90.94 147 GLU A N 1
ATOM 1042 C CA . GLU A 1 147 ? 7.879 -16.930 -2.441 1.00 90.94 147 GLU A CA 1
ATOM 1043 C C . GLU A 1 147 ? 7.921 -15.437 -2.834 1.00 90.94 147 GLU A C 1
ATOM 1045 O O . GLU A 1 147 ? 7.342 -15.059 -3.863 1.00 90.94 147 GLU A O 1
ATOM 1050 N N . PRO A 1 148 ? 8.586 -14.579 -2.034 1.00 92.62 148 PRO A N 1
ATOM 1051 C CA . PRO A 1 148 ? 8.830 -13.190 -2.405 1.00 92.62 148 PRO A CA 1
ATOM 1052 C C . PRO A 1 148 ? 9.540 -13.089 -3.760 1.00 92.62 148 PRO A C 1
ATOM 1054 O O . PRO A 1 148 ? 10.449 -13.865 -4.048 1.00 92.62 148 PRO A O 1
ATOM 1057 N N . SER A 1 149 ? 9.145 -12.120 -4.584 1.00 94.56 149 SER A N 1
ATOM 1058 C CA . SER A 1 149 ? 9.711 -11.914 -5.921 1.00 94.56 149 SER A CA 1
ATOM 1059 C C . SER A 1 149 ? 10.197 -10.482 -6.102 1.00 94.56 149 SER A C 1
ATOM 1061 O O . SER A 1 149 ? 9.561 -9.546 -5.631 1.00 94.56 149 SER A O 1
ATOM 1063 N N . ALA A 1 150 ? 11.313 -10.298 -6.804 1.00 95.50 150 ALA A N 1
ATOM 1064 C CA . ALA A 1 150 ? 11.767 -8.983 -7.268 1.00 95.50 150 ALA A CA 1
ATOM 1065 C C . ALA A 1 150 ? 11.142 -8.587 -8.617 1.00 95.50 150 ALA A C 1
ATOM 1067 O O . ALA A 1 150 ? 11.239 -7.436 -9.048 1.00 95.50 150 ALA A O 1
ATOM 1068 N N . GLU A 1 151 ? 10.504 -9.540 -9.299 1.00 95.75 151 GLU A N 1
ATOM 1069 C CA . GLU A 1 151 ? 9.900 -9.330 -10.608 1.00 95.75 151 GLU A CA 1
ATOM 1070 C C . GLU A 1 151 ? 8.818 -8.249 -10.517 1.00 95.75 151 GLU A C 1
ATOM 1072 O O . GLU A 1 151 ? 7.910 -8.329 -9.688 1.00 95.75 151 GLU A O 1
ATOM 1077 N N . HIS A 1 152 ? 8.933 -7.215 -11.353 1.00 94.06 152 HIS A N 1
ATOM 1078 C CA . HIS A 1 152 ? 8.029 -6.060 -11.363 1.00 94.06 152 HIS A CA 1
ATOM 1079 C C . HIS A 1 152 ? 7.937 -5.290 -10.032 1.00 94.06 152 HIS A C 1
ATOM 1081 O O . HIS A 1 152 ? 6.926 -4.644 -9.765 1.00 94.06 152 HIS A O 1
ATOM 1087 N N . SER A 1 153 ? 8.976 -5.334 -9.192 1.00 95.19 153 SER A N 1
ATOM 1088 C CA . SER A 1 153 ? 9.007 -4.535 -7.965 1.00 95.19 153 SER A CA 1
ATOM 1089 C C . SER A 1 153 ? 8.983 -3.036 -8.271 1.00 95.19 153 SER A C 1
ATOM 1091 O O . SER A 1 153 ? 9.828 -2.537 -9.009 1.00 95.19 153 SER A O 1
ATOM 1093 N N . TRP A 1 154 ? 8.053 -2.295 -7.663 1.00 95.81 154 TRP A N 1
ATOM 1094 C CA . TRP A 1 154 ? 7.975 -0.831 -7.781 1.00 95.81 154 TRP A CA 1
ATOM 1095 C C . TRP A 1 154 ? 9.127 -0.090 -7.089 1.00 95.81 154 TRP A C 1
ATOM 1097 O O . TRP A 1 154 ? 9.358 1.089 -7.371 1.00 95.81 154 TRP A O 1
ATOM 1107 N N . PHE A 1 155 ? 9.850 -0.782 -6.206 1.00 94.81 155 PHE A N 1
ATOM 1108 C CA . PHE A 1 155 ? 10.955 -0.250 -5.417 1.00 94.81 155 PHE A CA 1
ATOM 1109 C C . PHE A 1 155 ? 12.227 -1.042 -5.754 1.00 94.81 155 PHE A C 1
ATOM 1111 O O . PHE A 1 155 ? 12.371 -2.188 -5.318 1.00 94.81 155 PHE A O 1
ATOM 1118 N N . PRO A 1 156 ? 13.153 -0.475 -6.548 1.00 94.56 156 PRO A N 1
ATOM 1119 C CA . PRO A 1 156 ? 14.383 -1.164 -6.928 1.00 94.56 156 PRO A CA 1
ATOM 1120 C C . PRO A 1 156 ? 15.188 -1.656 -5.717 1.00 94.56 156 PRO A C 1
ATOM 1122 O O . PRO A 1 156 ? 15.376 -0.923 -4.745 1.00 94.56 156 PRO A O 1
ATOM 1125 N N . GLY A 1 157 ? 15.676 -2.899 -5.786 1.00 93.44 157 GLY A N 1
ATOM 1126 C CA . GLY A 1 157 ? 16.406 -3.549 -4.691 1.00 93.44 157 GLY A CA 1
ATOM 1127 C C . GLY A 1 157 ? 15.517 -4.107 -3.576 1.00 93.44 157 GLY A C 1
ATOM 1128 O O . GLY A 1 157 ? 16.021 -4.398 -2.491 1.00 93.44 157 GLY A O 1
ATOM 1129 N N . TYR A 1 158 ? 14.209 -4.242 -3.814 1.00 94.25 158 TYR A N 1
ATOM 1130 C CA . TYR A 1 158 ? 13.278 -4.918 -2.912 1.00 94.25 158 TYR A CA 1
ATOM 1131 C C . TYR A 1 158 ? 12.584 -6.084 -3.614 1.00 94.25 158 TYR A C 1
ATOM 1133 O O . TYR A 1 158 ? 12.091 -5.944 -4.734 1.00 94.25 158 TYR A O 1
ATOM 1141 N N . THR A 1 159 ? 12.465 -7.197 -2.896 1.00 94.44 159 THR A N 1
ATOM 1142 C CA . THR A 1 159 ? 11.501 -8.261 -3.197 1.00 94.44 159 THR A CA 1
ATOM 1143 C C . THR A 1 159 ? 10.167 -7.933 -2.546 1.00 94.44 159 THR A C 1
ATOM 1145 O O . THR A 1 159 ? 10.121 -7.243 -1.525 1.00 94.44 159 THR A O 1
ATOM 1148 N N . TRP A 1 160 ? 9.079 -8.429 -3.122 1.00 94.69 160 TRP A N 1
ATOM 1149 C CA . TRP A 1 160 ? 7.738 -8.202 -2.618 1.00 94.69 160 TRP A CA 1
ATOM 1150 C C . TRP A 1 160 ? 6.921 -9.482 -2.550 1.00 94.69 160 TRP A C 1
ATOM 1152 O O . TRP A 1 160 ? 7.133 -10.439 -3.297 1.00 94.69 160 TRP A O 1
ATOM 1162 N N . GLN A 1 161 ? 5.945 -9.481 -1.651 1.00 94.38 161 GLN A N 1
ATOM 1163 C CA . GLN A 1 161 ? 4.979 -10.555 -1.500 1.00 94.38 161 GLN A CA 1
ATOM 1164 C C . GLN A 1 161 ? 3.602 -9.952 -1.246 1.00 94.38 161 GLN A C 1
ATOM 1166 O O . GLN A 1 161 ? 3.452 -9.054 -0.420 1.00 94.38 161 GLN A O 1
ATOM 1171 N N . ALA A 1 162 ? 2.586 -10.435 -1.960 1.00 93.00 162 ALA A N 1
ATOM 1172 C CA . ALA A 1 162 ? 1.212 -10.029 -1.700 1.00 93.00 162 ALA A CA 1
ATOM 1173 C C . ALA A 1 162 ? 0.818 -10.381 -0.257 1.00 93.00 162 ALA A C 1
ATOM 1175 O O . ALA A 1 162 ? 1.242 -11.410 0.287 1.00 93.00 162 ALA A O 1
ATOM 1176 N N . VAL A 1 163 ? -0.033 -9.552 0.342 1.00 93.62 163 VAL A N 1
ATOM 1177 C CA . VAL A 1 163 ? -0.592 -9.788 1.671 1.00 93.62 163 VAL A CA 1
ATOM 1178 C C . VAL A 1 163 ? -2.108 -9.631 1.696 1.00 93.62 163 VAL A C 1
ATOM 1180 O O . VAL A 1 163 ? -2.698 -8.891 0.909 1.00 93.62 163 VAL A O 1
ATOM 1183 N N . ARG A 1 164 ? -2.747 -10.330 2.630 1.00 93.12 164 ARG A N 1
ATOM 1184 C CA . ARG A 1 164 ? -4.189 -10.307 2.893 1.00 93.12 164 ARG A CA 1
ATOM 1185 C C . ARG A 1 164 ? -4.461 -10.093 4.375 1.00 93.12 164 ARG A C 1
ATOM 1187 O O . ARG A 1 164 ? -3.624 -10.393 5.227 1.00 93.12 164 ARG A O 1
ATOM 1194 N N . CYS A 1 165 ? -5.650 -9.597 4.692 1.00 93.25 165 CYS A N 1
ATOM 1195 C CA . CYS A 1 165 ? -6.077 -9.482 6.081 1.00 93.25 165 CYS A CA 1
ATOM 1196 C C . CYS A 1 165 ? -6.234 -10.879 6.705 1.00 93.25 165 CYS A C 1
ATOM 1198 O O . CYS A 1 165 ? -6.816 -11.762 6.082 1.00 93.25 165 CYS A O 1
ATOM 1200 N N . GLY A 1 166 ? -5.751 -11.076 7.934 1.00 90.44 166 GLY A N 1
ATOM 1201 C CA . GLY A 1 166 ? -5.990 -12.313 8.683 1.00 90.44 166 GLY A CA 1
ATOM 1202 C C . GLY A 1 166 ? -7.306 -12.342 9.452 1.00 90.44 166 GLY A C 1
ATOM 1203 O O . GLY A 1 166 ? -7.730 -13.396 9.910 1.00 90.44 166 GLY A O 1
ATOM 1204 N N . GLY A 1 167 ? -7.976 -11.193 9.595 1.00 89.81 167 GLY A N 1
ATOM 1205 C CA . GLY A 1 167 ? -9.242 -11.085 10.335 1.00 89.81 167 GLY A CA 1
ATOM 1206 C C . GLY A 1 167 ? -10.460 -11.516 9.541 1.00 89.81 167 GLY A C 1
ATOM 1207 O O . GLY A 1 167 ? -11.458 -11.932 10.126 1.00 89.81 167 GLY A O 1
ATOM 1208 N N . CYS A 1 168 ? -10.390 -11.419 8.216 1.00 88.56 168 CYS A N 1
ATOM 1209 C CA . CYS A 1 168 ? -11.409 -11.959 7.332 1.00 88.56 168 CYS A CA 1
ATOM 1210 C C . CYS A 1 168 ? -10.848 -13.146 6.554 1.00 88.56 168 CYS A C 1
ATOM 1212 O O . CYS A 1 168 ? -9.743 -13.072 6.030 1.00 88.56 168 CYS A O 1
ATOM 1214 N N . ASP A 1 169 ? -11.666 -14.176 6.340 1.00 83.38 169 ASP A N 1
ATOM 1215 C CA . ASP A 1 169 ? -11.354 -15.275 5.412 1.00 83.38 169 ASP A CA 1
ATOM 1216 C C . ASP A 1 169 ? -11.375 -14.836 3.929 1.00 83.38 169 ASP A C 1
ATOM 1218 O O . ASP A 1 169 ? -11.415 -15.667 3.017 1.00 83.38 169 ASP A O 1
ATOM 1222 N N . SER A 1 170 ? -11.384 -13.525 3.661 1.00 86.00 170 SER A N 1
ATOM 1223 C CA . SER A 1 170 ? -11.330 -12.996 2.305 1.00 86.00 170 SER A CA 1
ATOM 1224 C C . SER A 1 170 ? -9.967 -13.283 1.680 1.00 86.00 170 SER A C 1
ATOM 1226 O O . SER A 1 170 ? -8.918 -13.172 2.316 1.00 86.00 170 SER A O 1
ATOM 1228 N N . ARG A 1 171 ? -9.987 -13.646 0.397 1.00 88.25 171 ARG A N 1
ATOM 1229 C CA . ARG A 1 171 ? -8.781 -13.754 -0.434 1.00 88.25 171 ARG A CA 1
ATOM 1230 C C . ARG A 1 171 ? -8.423 -12.428 -1.105 1.00 88.25 171 ARG A C 1
ATOM 1232 O O . ARG A 1 171 ? -7.537 -12.411 -1.952 1.00 88.25 171 ARG A O 1
ATOM 1239 N N . GLU A 1 172 ? -9.117 -11.349 -0.754 1.00 90.88 172 GLU A N 1
ATOM 1240 C CA . GLU A 1 172 ? -8.839 -10.026 -1.294 1.00 90.88 172 GLU A CA 1
ATOM 1241 C C . GLU A 1 172 ? -7.463 -9.520 -0.862 1.00 90.88 172 GLU A C 1
ATOM 1243 O O . GLU A 1 172 ? -6.995 -9.740 0.262 1.00 90.88 172 GLU A O 1
ATOM 1248 N N . LEU A 1 173 ? -6.813 -8.859 -1.813 1.00 94.12 173 LEU A N 1
ATOM 1249 C CA . LEU A 1 173 ? -5.502 -8.264 -1.657 1.00 94.12 173 LEU A CA 1
ATOM 1250 C C . LEU A 1 173 ? -5.608 -7.043 -0.743 1.00 94.12 173 LEU A C 1
ATOM 1252 O O . LEU A 1 173 ? -6.342 -6.106 -1.038 1.00 94.12 173 LEU A O 1
ATOM 1256 N N . LEU A 1 174 ? -4.858 -7.052 0.356 1.00 94.75 174 LEU A N 1
ATOM 1257 C CA . LEU A 1 174 ? -4.745 -5.898 1.249 1.00 94.75 174 LEU A CA 1
ATOM 1258 C C . LEU A 1 174 ? -3.594 -4.974 0.825 1.00 94.75 174 LEU A C 1
ATOM 1260 O O . LEU A 1 174 ? -3.650 -3.763 1.035 1.00 94.75 174 LEU A O 1
ATOM 1264 N N . GLY A 1 175 ? -2.548 -5.561 0.242 1.00 95.25 175 GLY A N 1
ATOM 1265 C CA . GLY A 1 175 ? -1.386 -4.847 -0.266 1.00 95.25 175 GLY A CA 1
ATOM 1266 C C . GLY A 1 175 ? -0.174 -5.762 -0.400 1.00 95.25 175 GLY A C 1
ATOM 1267 O O . GLY A 1 175 ? -0.323 -6.935 -0.756 1.00 95.25 175 GLY A O 1
ATOM 1268 N N . TRP A 1 176 ? 1.021 -5.253 -0.091 1.00 96.00 176 TRP A N 1
ATOM 1269 C CA . TRP A 1 176 ? 2.282 -5.971 -0.314 1.00 96.00 176 TRP A CA 1
ATOM 1270 C C . TRP A 1 176 ? 3.292 -5.752 0.813 1.00 96.00 176 TRP A C 1
ATOM 1272 O O . TRP A 1 176 ? 3.424 -4.647 1.326 1.00 96.00 176 TRP A O 1
ATOM 1282 N N . ALA A 1 177 ? 4.031 -6.795 1.176 1.00 94.50 177 ALA A N 1
ATOM 1283 C CA . ALA A 1 177 ? 5.198 -6.706 2.047 1.00 94.50 177 ALA A CA 1
ATOM 1284 C C . ALA A 1 177 ? 6.466 -6.627 1.195 1.00 94.50 177 ALA A C 1
ATOM 1286 O O . ALA A 1 177 ? 6.610 -7.420 0.267 1.00 94.50 177 ALA A O 1
ATOM 1287 N N . PHE A 1 178 ? 7.372 -5.706 1.522 1.00 93.81 178 PHE A N 1
ATOM 1288 C CA . PHE A 1 178 ? 8.638 -5.494 0.826 1.00 93.81 178 PHE A CA 1
ATOM 1289 C C . PHE A 1 178 ? 9.823 -5.817 1.734 1.00 93.81 178 PHE A C 1
ATOM 1291 O O . PHE A 1 178 ? 9.879 -5.393 2.890 1.00 93.81 178 PHE A O 1
ATOM 1298 N N . ALA A 1 179 ? 10.796 -6.541 1.187 1.00 91.25 179 ALA A N 1
ATOM 1299 C CA . ALA A 1 179 ? 12.042 -6.889 1.857 1.00 91.25 179 ALA A CA 1
ATOM 1300 C C . ALA A 1 179 ? 13.232 -6.492 0.982 1.00 91.25 179 ALA A C 1
ATOM 1302 O O . ALA A 1 179 ? 13.274 -6.810 -0.208 1.00 91.25 179 ALA A O 1
ATOM 1303 N N . LYS A 1 180 ? 14.200 -5.785 1.571 1.00 91.19 180 LYS A N 1
ATOM 1304 C CA . LYS A 1 180 ? 15.385 -5.302 0.860 1.00 91.19 180 LYS A CA 1
ATOM 1305 C C . LYS A 1 180 ? 16.303 -6.468 0.490 1.00 91.19 180 LYS A C 1
ATOM 1307 O O . LYS A 1 180 ? 16.631 -7.300 1.333 1.00 91.19 180 LYS A O 1
ATOM 1312 N N . GLU A 1 181 ? 16.750 -6.507 -0.757 1.00 90.06 181 GLU A N 1
ATOM 1313 C CA . GLU A 1 181 ? 17.690 -7.516 -1.234 1.00 90.06 181 GLU A CA 1
ATOM 1314 C C . GLU A 1 181 ? 19.063 -7.351 -0.563 1.00 90.06 181 GLU A C 1
ATOM 1316 O O . GLU A 1 181 ? 19.581 -6.243 -0.411 1.00 90.06 181 GLU A O 1
ATOM 1321 N N . GLY A 1 182 ? 19.668 -8.469 -0.155 1.00 78.88 182 GLY A N 1
ATOM 1322 C CA . GLY A 1 182 ? 21.079 -8.526 0.240 1.00 78.88 182 GLY A CA 1
ATOM 1323 C C . GLY A 1 182 ? 21.444 -7.970 1.620 1.00 78.88 182 GLY A C 1
ATOM 1324 O O . GLY A 1 182 ? 22.629 -7.952 1.943 1.00 78.88 182 GLY A O 1
ATOM 1325 N N . VAL A 1 183 ? 20.487 -7.535 2.447 1.00 65.88 183 VAL A N 1
ATOM 1326 C CA . VAL A 1 183 ? 20.806 -7.022 3.796 1.00 65.88 183 VAL A CA 1
ATOM 1327 C C . VAL A 1 183 ? 20.853 -8.122 4.864 1.00 65.88 183 VAL A C 1
ATOM 1329 O O . VAL A 1 183 ? 21.602 -7.984 5.826 1.00 65.88 183 VAL A O 1
ATOM 1332 N N . ASP A 1 184 ? 20.169 -9.252 4.659 1.00 52.06 184 ASP A N 1
ATOM 1333 C CA . ASP A 1 184 ? 20.039 -10.311 5.672 1.00 52.06 184 ASP A CA 1
ATOM 1334 C C . ASP A 1 184 ? 20.381 -11.713 5.146 1.00 52.06 184 ASP A C 1
ATOM 1336 O O . ASP A 1 184 ? 19.688 -12.696 5.397 1.00 52.06 184 ASP A O 1
ATOM 1340 N N . SER A 1 185 ? 21.509 -11.846 4.454 1.00 46.16 185 SER A N 1
ATOM 1341 C CA . SER A 1 185 ? 22.320 -13.037 4.704 1.00 46.16 185 SER A CA 1
ATOM 1342 C C . SER A 1 185 ? 23.432 -12.599 5.643 1.00 46.16 185 SER A C 1
ATOM 1344 O O . SER A 1 185 ? 24.394 -11.997 5.160 1.00 46.16 185 SER A O 1
ATOM 1346 N N . PRO A 1 186 ? 23.333 -12.838 6.971 1.00 54.56 186 PRO A N 1
ATOM 1347 C CA . PRO A 1 186 ? 24.534 -12.847 7.787 1.00 54.56 186 PRO A CA 1
ATOM 1348 C C . PRO A 1 186 ? 25.493 -13.777 7.058 1.00 54.56 186 PRO A C 1
ATOM 1350 O O . PRO A 1 186 ? 25.195 -14.959 6.876 1.00 54.56 186 PRO A O 1
ATOM 1353 N N . SER A 1 187 ? 26.597 -13.231 6.549 1.00 48.53 187 SER A N 1
ATOM 1354 C CA . SER A 1 187 ? 27.664 -14.077 6.049 1.00 48.53 187 SER A CA 1
ATOM 1355 C C . SER A 1 187 ? 27.926 -15.104 7.152 1.00 48.53 187 SER A C 1
ATOM 1357 O O . SER A 1 187 ? 28.021 -14.702 8.321 1.00 48.53 187 SER A O 1
ATOM 1359 N N . PRO A 1 188 ? 27.937 -16.418 6.845 1.00 57.44 188 PRO A N 1
ATOM 1360 C CA . PRO A 1 188 ? 28.276 -17.407 7.856 1.00 57.44 188 PRO A CA 1
ATOM 1361 C C . PRO A 1 188 ? 29.564 -16.910 8.516 1.00 57.44 188 PRO A C 1
ATOM 1363 O O . PRO A 1 188 ? 30.458 -16.469 7.781 1.00 57.44 188 PRO A O 1
ATOM 1366 N N . PRO A 1 189 ? 29.622 -16.840 9.862 1.00 58.34 189 PRO A N 1
ATOM 1367 C CA . PRO A 1 189 ? 30.753 -16.250 10.564 1.00 58.34 189 PRO A CA 1
ATOM 1368 C C . PRO A 1 189 ? 31.992 -16.886 9.972 1.00 58.34 189 PRO A C 1
ATOM 1370 O O . PRO A 1 189 ? 32.086 -18.109 10.045 1.00 58.34 189 PRO A O 1
ATOM 1373 N N . ALA A 1 190 ? 32.827 -16.071 9.308 1.00 59.00 190 ALA A N 1
ATOM 1374 C CA . ALA A 1 190 ? 33.940 -16.528 8.486 1.00 59.00 190 ALA A CA 1
ATOM 1375 C C . ALA A 1 190 ? 34.570 -17.728 9.179 1.00 59.00 190 ALA A C 1
ATOM 1377 O O . ALA A 1 190 ? 35.125 -17.570 10.272 1.00 59.00 190 ALA A O 1
ATOM 1378 N N . GLU A 1 191 ? 34.325 -18.916 8.617 1.00 55.72 191 GLU A N 1
ATOM 1379 C CA . GLU A 1 191 ? 34.721 -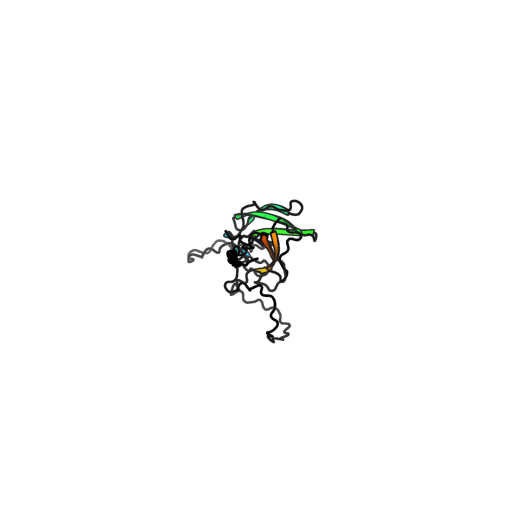20.180 9.210 1.00 55.72 191 GLU A CA 1
ATOM 1380 C C . GLU A 1 191 ? 36.210 -20.021 9.459 1.00 55.72 191 GLU A C 1
ATOM 1382 O O . GLU A 1 191 ? 36.979 -19.838 8.512 1.00 55.72 191 GLU A O 1
ATOM 1387 N N . ARG A 1 192 ? 36.591 -19.880 10.737 1.00 58.22 192 ARG A N 1
ATOM 1388 C CA . ARG A 1 192 ? 37.972 -19.611 11.117 1.00 58.22 192 ARG A CA 1
ATOM 1389 C C . ARG A 1 192 ? 38.753 -20.754 10.515 1.00 58.22 192 ARG A C 1
ATOM 1391 O O . ARG A 1 192 ? 38.661 -21.867 11.025 1.00 58.22 192 ARG A O 1
ATOM 1398 N N . ALA A 1 193 ? 39.457 -20.473 9.420 1.00 53.81 193 ALA A N 1
ATOM 1399 C CA . ALA A 1 193 ? 40.332 -21.420 8.774 1.00 53.81 193 ALA A CA 1
ATOM 1400 C C . ALA A 1 193 ? 41.207 -21.991 9.884 1.00 53.81 193 ALA A C 1
ATOM 1402 O O . ALA A 1 193 ? 42.012 -21.278 10.488 1.00 53.81 193 ALA A O 1
ATOM 1403 N N . CYS A 1 194 ? 40.953 -23.251 10.229 1.00 51.72 194 CYS A N 1
ATOM 1404 C CA . CYS A 1 194 ? 41.782 -23.979 11.160 1.00 51.72 194 CYS A CA 1
ATOM 1405 C C . CYS A 1 194 ? 43.191 -23.913 10.556 1.00 51.72 194 CYS A C 1
ATOM 1407 O O . CYS A 1 194 ? 43.341 -24.330 9.402 1.00 51.72 194 CYS A O 1
ATOM 1409 N N . PRO A 1 195 ? 44.198 -23.330 11.235 1.00 63.44 195 PRO A N 1
ATOM 1410 C CA . PRO A 1 195 ? 45.540 -23.269 10.685 1.00 63.44 195 PRO A CA 1
ATOM 1411 C C . PRO A 1 195 ? 45.981 -24.708 10.451 1.00 63.44 195 PRO A C 1
ATOM 1413 O O . PRO A 1 195 ? 46.166 -25.477 11.395 1.00 63.44 195 PRO A O 1
ATOM 1416 N N . GLN A 1 196 ? 46.049 -25.096 9.179 1.00 57.88 196 GLN A N 1
ATOM 1417 C CA . GLN A 1 196 ? 46.495 -26.418 8.794 1.00 57.88 196 GLN A CA 1
ATOM 1418 C C . GLN A 1 196 ? 47.927 -26.570 9.290 1.00 57.88 196 GLN A C 1
ATOM 1420 O O . GLN A 1 196 ? 48.838 -25.847 8.886 1.00 57.88 196 GLN A O 1
ATOM 1425 N N . SER A 1 197 ? 48.073 -27.498 10.229 1.00 58.56 197 SER A N 1
ATOM 1426 C CA . SER A 1 197 ? 49.319 -28.065 10.711 1.00 58.56 197 SER A CA 1
ATOM 1427 C C . SER A 1 197 ? 50.320 -28.231 9.571 1.00 58.56 197 SER A C 1
ATOM 1429 O O . SER A 1 197 ? 50.096 -29.001 8.634 1.00 58.56 197 SER A O 1
ATOM 1431 N N . THR A 1 198 ? 51.438 -27.522 9.676 1.00 63.59 198 THR A N 1
ATOM 1432 C CA . THR A 1 198 ? 52.620 -27.734 8.848 1.00 63.59 198 THR A CA 1
ATOM 1433 C C . THR A 1 198 ? 53.082 -29.195 8.952 1.00 63.59 198 THR A C 1
ATOM 1435 O O . THR A 1 198 ? 53.174 -29.739 10.058 1.00 63.59 198 THR A O 1
ATOM 1438 N N . PRO A 1 199 ? 53.384 -29.868 7.829 1.00 62.25 199 PRO A N 1
ATOM 1439 C CA . PRO A 1 199 ? 53.926 -31.216 7.862 1.00 62.25 199 PRO A CA 1
ATOM 1440 C C . PRO A 1 199 ? 55.359 -31.204 8.411 1.00 62.25 199 PRO A C 1
ATOM 1442 O O . PRO A 1 199 ? 56.227 -30.458 7.957 1.00 62.25 199 PRO A O 1
ATOM 1445 N N . ARG A 1 200 ? 55.587 -32.069 9.407 1.00 57.03 200 ARG A N 1
ATOM 1446 C CA . ARG A 1 200 ? 56.889 -32.443 9.977 1.00 57.03 200 ARG A CA 1
ATOM 1447 C C . ARG A 1 200 ? 57.911 -32.728 8.869 1.00 57.03 200 ARG A C 1
ATOM 1449 O O . ARG A 1 200 ? 57.719 -33.640 8.067 1.00 57.03 200 ARG A O 1
ATOM 1456 N N . ALA A 1 201 ? 59.028 -32.005 8.895 1.00 58.16 201 ALA A N 1
ATOM 1457 C CA . ALA A 1 201 ? 60.215 -32.318 8.112 1.00 58.16 201 ALA A CA 1
ATOM 1458 C C . ALA A 1 201 ? 60.709 -33.736 8.449 1.00 58.16 201 ALA A C 1
ATOM 1460 O O . ALA A 1 201 ? 61.067 -34.037 9.590 1.00 58.16 201 ALA A O 1
ATOM 1461 N N . ALA A 1 202 ? 60.694 -34.614 7.447 1.00 59.97 202 ALA A N 1
ATOM 1462 C CA . ALA A 1 202 ? 61.228 -35.959 7.546 1.00 59.97 202 ALA A CA 1
ATOM 1463 C C . ALA A 1 202 ? 62.760 -35.909 7.624 1.00 59.97 202 ALA A C 1
ATOM 1465 O O . ALA A 1 202 ? 63.444 -35.418 6.727 1.00 59.97 202 ALA A O 1
ATOM 1466 N N . CYS A 1 203 ? 63.278 -36.448 8.722 1.00 55.97 203 CYS A N 1
ATOM 1467 C CA . CYS A 1 203 ? 64.682 -36.729 8.960 1.00 55.97 203 CYS A CA 1
ATOM 1468 C C . CYS A 1 203 ? 65.148 -37.802 7.956 1.00 55.97 203 CYS A C 1
ATOM 1470 O O . CYS A 1 203 ? 64.741 -38.958 8.058 1.00 55.97 203 CYS A O 1
ATOM 1472 N N . ARG A 1 204 ? 65.972 -37.436 6.966 1.00 62.03 204 ARG A N 1
ATOM 1473 C CA . ARG A 1 204 ? 66.668 -38.406 6.107 1.00 62.03 204 ARG A CA 1
ATOM 1474 C C . ARG A 1 204 ? 68.043 -38.684 6.707 1.00 62.03 204 ARG A C 1
ATOM 1476 O O . ARG A 1 204 ? 68.992 -37.939 6.491 1.00 62.03 204 ARG A O 1
ATOM 1483 N N . GLN A 1 205 ? 68.116 -39.763 7.479 1.00 65.94 205 GLN A N 1
ATOM 1484 C CA . GLN A 1 205 ? 69.356 -40.492 7.711 1.00 65.94 205 GLN A CA 1
ATOM 1485 C C . GLN A 1 205 ? 69.657 -41.302 6.448 1.00 65.94 205 GLN A C 1
ATOM 1487 O O . GLN A 1 205 ? 68.827 -42.095 6.007 1.00 65.94 205 GLN A O 1
ATOM 1492 N N . SER A 1 206 ? 70.842 -41.130 5.879 1.00 61.88 206 SER A N 1
ATOM 1493 C CA . SER A 1 206 ? 71.434 -42.150 5.020 1.00 61.88 206 SER A CA 1
ATOM 1494 C C . SER A 1 206 ? 72.909 -42.261 5.356 1.00 61.88 206 SER A C 1
ATOM 1496 O O . SER A 1 206 ? 73.713 -41.377 5.065 1.00 61.88 206 SER A O 1
ATOM 1498 N N . SER A 1 207 ? 73.174 -43.358 6.050 1.00 63.06 207 SER A N 1
ATOM 1499 C CA . SER A 1 207 ? 74.445 -43.922 6.464 1.00 63.06 207 SER A CA 1
ATOM 1500 C C . SER A 1 207 ? 75.320 -44.267 5.255 1.00 63.06 207 SER A C 1
ATOM 1502 O O . SER A 1 207 ? 74.816 -44.482 4.154 1.00 63.06 207 SER A O 1
ATOM 1504 N N . GLY A 1 208 ? 76.635 -44.298 5.476 1.00 60.94 208 GLY A N 1
ATOM 1505 C CA . GLY A 1 208 ? 77.656 -44.492 4.445 1.00 60.94 208 GLY A CA 1
ATOM 1506 C C . GLY A 1 208 ? 77.797 -45.921 3.912 1.00 60.94 208 GLY A C 1
ATOM 1507 O O . GLY A 1 208 ? 77.101 -46.826 4.359 1.00 60.94 208 GLY A O 1
ATOM 1508 N N . CYS A 1 209 ? 78.726 -46.105 2.964 1.00 52.91 209 CYS A N 1
ATOM 1509 C CA . CYS A 1 209 ? 79.823 -47.090 3.006 1.00 52.91 209 CYS A CA 1
ATOM 1510 C C . CYS A 1 209 ? 80.505 -47.261 1.631 1.00 52.91 209 CYS A C 1
ATOM 1512 O O . CYS A 1 209 ? 79.847 -47.534 0.636 1.00 52.91 209 CYS A O 1
ATOM 1514 N N . HIS A 1 210 ? 81.837 -47.126 1.652 1.00 54.25 210 HIS A N 1
ATOM 1515 C CA . HIS A 1 210 ? 82.888 -47.835 0.899 1.00 54.25 210 HIS A CA 1
ATOM 1516 C C . HIS A 1 210 ? 82.616 -48.420 -0.504 1.00 54.25 210 HIS A C 1
ATOM 1518 O O . HIS A 1 210 ? 81.894 -49.405 -0.638 1.00 54.25 210 HIS A O 1
ATOM 1524 N N . ARG A 1 211 ? 83.454 -48.041 -1.480 1.00 62.12 211 ARG A N 1
ATOM 1525 C CA . ARG A 1 211 ? 84.738 -48.722 -1.753 1.00 62.12 211 ARG A CA 1
ATOM 1526 C C . ARG A 1 211 ? 85.679 -47.844 -2.567 1.00 62.12 211 ARG A C 1
ATOM 1528 O O . ARG A 1 211 ? 85.170 -47.093 -3.420 1.00 62.12 211 ARG A O 1
#

Secondary structure (DSSP, 8-state):
---PPEEEEPPPP-PPPPPPS---S----------EEE-TTT--EEEEGGGB---------TTTEEEEEEEETTEEEEEEEEE-TTS-EEEEEEES---PPTT-------------------------PPPPTT------EEE-SSPPB-TT-SSTTEEEEEEEESSS------EEEEEETTS----------------------------

pLDDT: mean 70.91, std 23.94, range [24.62, 96.56]

InterPro domains:
  IPR034750 CULT domain [PS51788] (34-211)